Protein AF-A0A1L0DBQ8-F1 (afdb_monomer_lite)

Structure (mmCIF, N/CA/C/O backbone):
data_AF-A0A1L0DBQ8-F1
#
_entry.id   AF-A0A1L0DBQ8-F1
#
loop_
_atom_site.group_PDB
_atom_site.id
_atom_site.type_symbol
_atom_site.label_atom_id
_atom_site.label_alt_id
_atom_site.label_comp_id
_atom_site.label_asym_id
_atom_site.label_entity_id
_atom_site.label_seq_id
_atom_site.pdbx_PDB_ins_code
_atom_site.Cartn_x
_atom_site.Cartn_y
_atom_site.Cartn_z
_atom_site.occupancy
_atom_site.B_iso_or_equiv
_atom_site.auth_seq_id
_atom_site.auth_comp_id
_atom_site.auth_asym_id
_atom_site.auth_atom_id
_atom_site.pdbx_PDB_model_num
ATOM 1 N N . MET A 1 1 ? 2.722 -13.513 12.045 1.00 77.00 1 MET A N 1
ATOM 2 C CA . MET A 1 1 ? 1.460 -12.752 12.093 1.00 77.00 1 MET A CA 1
ATOM 3 C C . MET A 1 1 ? 1.137 -12.333 10.670 1.00 77.00 1 MET A C 1
ATOM 5 O O . MET A 1 1 ? 2.026 -11.750 10.054 1.00 77.00 1 MET A O 1
ATOM 9 N N . PRO A 1 2 ? -0.025 -12.713 10.117 1.00 88.06 2 PRO A N 1
ATOM 10 C CA . PRO A 1 2 ? -0.426 -12.318 8.768 1.00 88.06 2 PRO A CA 1
ATOM 11 C C . PRO A 1 2 ? -0.736 -10.816 8.699 1.00 88.06 2 PRO A C 1
ATOM 13 O O . PRO A 1 2 ? -0.940 -10.164 9.726 1.00 88.06 2 PRO A O 1
ATOM 16 N N . VAL A 1 3 ? -0.777 -10.265 7.482 1.00 89.38 3 VAL A N 1
ATOM 17 C CA . VAL A 1 3 ? -1.237 -8.881 7.259 1.00 89.38 3 VAL A CA 1
ATOM 18 C C . VAL A 1 3 ? -2.711 -8.756 7.637 1.00 89.38 3 VAL A C 1
ATOM 20 O O . VAL A 1 3 ? -3.079 -7.841 8.372 1.00 89.38 3 VAL A O 1
ATOM 23 N N . VAL A 1 4 ? -3.518 -9.716 7.179 1.00 91.25 4 VAL A N 1
ATOM 24 C CA . VAL A 1 4 ? -4.954 -9.828 7.440 1.00 91.25 4 VAL A CA 1
ATOM 25 C C . VAL A 1 4 ? -5.278 -11.281 7.758 1.00 91.25 4 VAL A C 1
ATOM 27 O O . VAL A 1 4 ? -4.840 -12.176 7.034 1.00 91.25 4 VAL A O 1
ATOM 30 N N . ASP A 1 5 ? -6.034 -11.506 8.822 1.00 90.94 5 ASP A N 1
ATOM 31 C CA . ASP A 1 5 ? -6.641 -12.784 9.166 1.00 90.94 5 ASP A CA 1
ATOM 32 C C . ASP A 1 5 ? -8.144 -12.688 8.878 1.00 90.94 5 ASP A C 1
ATOM 34 O O . ASP A 1 5 ? -8.851 -11.853 9.447 1.00 90.94 5 ASP A O 1
ATOM 38 N N . PHE A 1 6 ? -8.614 -13.506 7.937 1.00 90.19 6 PHE A N 1
ATOM 39 C CA . PHE A 1 6 ? -10.012 -13.532 7.506 1.00 90.19 6 PHE A CA 1
ATOM 40 C C . PHE A 1 6 ? -10.848 -14.597 8.225 1.00 90.19 6 PHE A C 1
ATOM 42 O O . PHE A 1 6 ? -12.047 -14.677 7.961 1.00 90.19 6 PHE A O 1
ATOM 49 N N . GLU A 1 7 ? -10.235 -15.438 9.061 1.00 88.38 7 GLU A N 1
ATOM 50 C CA . GLU A 1 7 ? -10.867 -16.640 9.619 1.00 88.38 7 GLU A CA 1
ATOM 51 C C . GLU A 1 7 ? -11.028 -16.576 11.142 1.00 88.38 7 GLU A C 1
ATOM 53 O O . GLU A 1 7 ? -12.033 -17.058 11.665 1.00 88.38 7 GLU A O 1
ATOM 58 N N . SER A 1 8 ? -10.073 -15.980 11.861 1.00 86.31 8 SER A N 1
ATOM 59 C CA . SER A 1 8 ? -10.098 -15.948 13.331 1.00 86.31 8 SER A CA 1
ATOM 60 C C . SER A 1 8 ? -10.988 -14.839 13.910 1.00 86.31 8 SER A C 1
ATOM 62 O O . SER A 1 8 ? -11.050 -13.730 13.378 1.00 86.31 8 SER A O 1
ATOM 64 N N . ASP A 1 9 ? -11.582 -15.106 15.080 1.00 84.00 9 ASP A N 1
ATOM 65 C CA . ASP A 1 9 ? -12.292 -14.121 15.911 1.00 84.00 9 ASP A CA 1
ATOM 66 C C . ASP A 1 9 ? -11.839 -14.219 17.393 1.00 84.00 9 ASP A C 1
ATOM 68 O O . ASP A 1 9 ? -12.089 -15.243 18.037 1.00 84.00 9 ASP A O 1
ATOM 72 N N . PRO A 1 10 ? -11.145 -13.205 17.957 1.00 80.88 10 PRO A N 1
ATOM 73 C CA . PRO A 1 10 ? -10.727 -11.968 17.303 1.00 80.88 10 PRO A CA 1
ATOM 74 C C . PRO A 1 10 ? -9.569 -12.196 16.309 1.00 80.88 10 PRO A C 1
ATOM 76 O O . PRO A 1 10 ? -8.712 -13.052 16.546 1.00 80.88 10 PRO A O 1
ATOM 79 N N . PRO A 1 11 ? -9.482 -11.402 15.227 1.00 84.62 11 PRO A N 1
ATOM 80 C CA . PRO A 1 11 ? -8.422 -11.536 14.231 1.00 84.62 11 PRO A CA 1
ATOM 81 C C . PRO A 1 11 ? -7.045 -11.183 14.808 1.00 84.62 11 PRO A C 1
ATOM 83 O O . PRO A 1 11 ? -6.834 -10.073 15.314 1.00 84.62 11 PRO A O 1
ATOM 86 N N . LEU A 1 12 ? -6.090 -12.112 14.691 1.00 87.31 12 LEU A N 1
ATOM 87 C CA . LEU A 1 12 ? -4.706 -11.966 15.161 1.00 87.31 12 LEU A CA 1
ATOM 88 C C . LEU A 1 12 ? -3.772 -11.583 14.003 1.00 87.31 12 LEU A C 1
ATOM 90 O O . LEU A 1 12 ? -2.924 -12.364 13.565 1.00 87.31 12 LEU A O 1
ATOM 94 N N . ASP A 1 13 ? -3.928 -10.355 13.513 1.00 89.75 13 ASP A N 1
ATOM 95 C CA . ASP A 1 13 ? -3.225 -9.833 12.340 1.00 89.75 13 ASP A CA 1
ATOM 96 C C . ASP A 1 13 ? -2.622 -8.429 12.559 1.00 89.75 13 ASP A C 1
ATOM 98 O O . ASP A 1 13 ? -2.823 -7.771 13.587 1.00 89.75 13 ASP A O 1
ATOM 102 N N . ILE A 1 14 ? -1.831 -7.972 11.581 1.00 88.50 14 ILE A N 1
ATOM 103 C CA . ILE A 1 14 ? -1.213 -6.637 11.603 1.00 88.50 14 ILE A CA 1
ATOM 104 C C . ILE A 1 14 ? -2.266 -5.528 11.554 1.00 88.50 14 ILE A C 1
ATOM 106 O O . ILE A 1 14 ? -2.063 -4.508 12.208 1.00 88.50 14 ILE A O 1
ATOM 110 N N . LEU A 1 15 ? -3.379 -5.698 10.831 1.00 89.25 15 LEU A N 1
ATOM 111 C CA . LEU A 1 15 ? -4.436 -4.681 10.767 1.00 89.25 15 LEU A CA 1
ATOM 112 C C . LEU A 1 15 ? -5.113 -4.444 12.126 1.00 89.25 15 LEU A C 1
ATOM 114 O O . LEU A 1 15 ? -5.364 -3.300 12.495 1.00 89.25 15 LEU A O 1
ATOM 118 N N . SER A 1 16 ? -5.381 -5.498 12.895 1.00 88.69 16 SER A N 1
ATOM 119 C CA . SER A 1 16 ? -5.893 -5.438 14.267 1.00 88.69 16 SER A CA 1
ATOM 120 C C . SER A 1 16 ? -4.907 -4.731 15.178 1.00 88.69 16 SER A C 1
ATOM 122 O O . SER A 1 16 ? -5.283 -3.795 15.884 1.00 88.69 16 SER A O 1
ATOM 124 N N . PHE A 1 17 ? -3.636 -5.142 15.132 1.00 86.56 17 PHE A N 1
ATOM 125 C CA . PHE A 1 17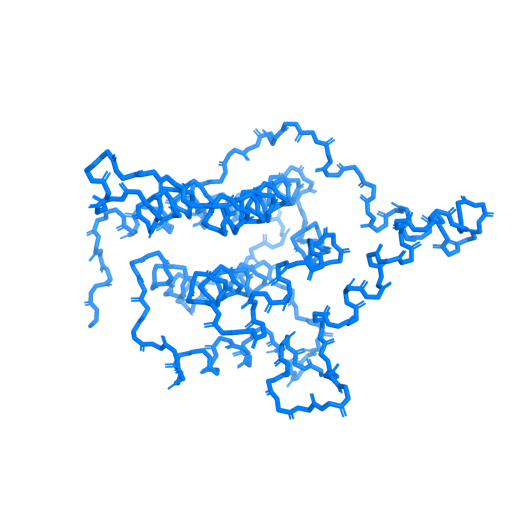 ? -2.584 -4.509 15.919 1.00 86.56 17 PHE A CA 1
ATOM 126 C C . PHE A 1 17 ? -2.457 -3.018 15.583 1.00 86.56 17 PHE A C 1
ATOM 128 O O . PHE A 1 17 ? -2.428 -2.175 16.479 1.00 86.56 17 PHE A O 1
ATOM 135 N N . ALA A 1 18 ? -2.449 -2.679 14.295 1.00 85.56 18 ALA A N 1
ATOM 136 C CA . ALA A 1 18 ? -2.376 -1.309 13.827 1.00 85.56 18 ALA A CA 1
ATOM 137 C C . ALA A 1 18 ? -3.581 -0.473 14.269 1.00 85.56 18 ALA A C 1
ATOM 139 O O . ALA A 1 18 ? -3.400 0.641 14.758 1.00 85.56 18 ALA A O 1
ATOM 140 N N . GLY A 1 19 ? -4.790 -1.035 14.204 1.00 85.19 19 GLY A N 1
ATOM 141 C CA . GLY A 1 19 ? -5.989 -0.380 14.713 1.00 85.19 19 GLY A CA 1
ATOM 142 C C . GLY A 1 19 ? -5.935 -0.123 16.222 1.00 85.19 19 GLY A C 1
ATOM 143 O O . GLY A 1 19 ? -6.332 0.945 16.685 1.00 85.19 19 GLY A O 1
ATOM 144 N N . SER A 1 20 ? -5.388 -1.052 17.011 1.00 83.75 20 SER A N 1
ATOM 145 C CA . SER A 1 20 ? -5.149 -0.821 18.442 1.00 83.75 20 SER A CA 1
ATOM 146 C C . SER A 1 20 ? -4.158 0.319 18.685 1.00 83.75 20 SER A C 1
ATOM 148 O O . SER A 1 20 ? -4.405 1.161 19.545 1.00 83.75 20 SER A O 1
ATOM 150 N N . ILE A 1 21 ? -3.070 0.391 17.912 1.00 80.38 21 ILE A N 1
ATOM 151 C CA . ILE A 1 21 ? -2.097 1.490 17.997 1.00 80.38 21 ILE A CA 1
ATOM 152 C C . ILE A 1 21 ? -2.752 2.826 17.621 1.00 80.38 21 ILE A C 1
ATOM 154 O O . ILE A 1 21 ? -2.589 3.798 18.358 1.00 80.38 21 ILE A O 1
ATOM 158 N N . LYS A 1 22 ? -3.554 2.871 16.549 1.00 79.12 22 LYS A N 1
ATOM 159 C CA . LYS A 1 22 ? -4.298 4.069 16.128 1.00 79.12 22 LYS A CA 1
ATOM 160 C C . LYS A 1 22 ? -5.246 4.572 17.216 1.00 79.12 22 LYS A C 1
ATOM 162 O O . LYS A 1 22 ? -5.211 5.753 17.543 1.00 79.12 22 LYS A O 1
ATOM 167 N N . LYS A 1 23 ? -6.007 3.680 17.859 1.00 81.44 23 LYS A N 1
ATOM 168 C CA . LYS A 1 23 ? -6.865 4.042 19.004 1.00 81.44 23 LYS A CA 1
ATOM 169 C C . LYS A 1 23 ? -6.061 4.638 20.161 1.00 81.44 23 LYS A C 1
ATOM 171 O O . LYS A 1 23 ? -6.453 5.658 20.718 1.00 81.44 23 LYS A O 1
ATOM 176 N N . LEU A 1 24 ? -4.911 4.046 20.494 1.00 77.00 24 LEU A N 1
ATOM 177 C CA . LEU A 1 24 ? -4.027 4.573 21.541 1.00 77.00 24 LEU A CA 1
ATOM 178 C C . LEU A 1 24 ? -3.476 5.968 21.200 1.00 77.00 24 LEU A C 1
ATOM 180 O O . LEU A 1 24 ? -3.295 6.783 22.106 1.00 77.00 24 LEU A O 1
ATOM 184 N N . ILE A 1 25 ? -3.212 6.239 19.917 1.00 72.62 25 ILE A N 1
ATOM 185 C CA . ILE A 1 25 ? -2.796 7.558 19.419 1.00 72.62 25 ILE A CA 1
ATOM 186 C C . ILE A 1 25 ? -3.935 8.572 19.568 1.00 72.62 25 ILE A C 1
ATOM 188 O O . ILE A 1 25 ? -3.729 9.640 20.148 1.00 72.62 25 ILE A O 1
ATOM 192 N N . ASP A 1 26 ? -5.125 8.231 19.071 1.00 74.81 26 ASP A N 1
ATOM 193 C CA . ASP A 1 26 ? -6.279 9.134 19.022 1.00 74.81 26 ASP A CA 1
ATOM 194 C C . ASP A 1 26 ? -6.789 9.500 20.415 1.00 74.81 26 ASP A C 1
ATOM 196 O O . ASP A 1 26 ? -7.206 10.632 20.652 1.00 74.81 26 ASP A O 1
ATOM 200 N N . GLU A 1 27 ? -6.697 8.575 21.373 1.00 74.94 27 GLU A N 1
ATOM 201 C CA . GLU A 1 27 ? -7.120 8.828 22.747 1.00 74.94 27 GLU A CA 1
ATOM 202 C C . GLU A 1 27 ? -6.241 9.857 23.482 1.00 74.94 27 GLU A C 1
ATOM 204 O O . GLU A 1 27 ? -6.625 10.284 24.568 1.00 74.94 27 GLU A O 1
ATOM 209 N N . GLN A 1 28 ? -5.080 10.262 22.938 1.00 61.62 28 GLN A N 1
ATOM 210 C CA . GLN A 1 28 ? -4.138 11.269 23.478 1.00 61.62 28 GLN A CA 1
ATOM 211 C C . GLN A 1 28 ? -3.720 11.109 24.960 1.00 61.62 28 GLN A C 1
ATOM 213 O O . GLN A 1 28 ? -2.919 11.897 25.467 1.00 61.62 28 GLN A O 1
ATOM 218 N N . LYS A 1 29 ? -4.159 10.057 25.664 1.00 57.03 29 LYS A N 1
ATOM 219 C CA . LYS A 1 29 ? -3.916 9.817 27.101 1.00 57.03 29 LYS A CA 1
ATOM 220 C C . LYS A 1 29 ? -2.442 9.636 27.465 1.00 57.03 29 LYS A C 1
ATOM 222 O O . LYS A 1 29 ? -2.093 9.666 28.641 1.00 57.03 29 LYS A O 1
ATOM 227 N N . TYR A 1 30 ? -1.570 9.455 26.476 1.00 56.81 30 TYR A N 1
ATOM 228 C CA . TYR A 1 30 ? -0.163 9.119 26.674 1.00 56.81 30 TYR A CA 1
ATOM 229 C C . TYR A 1 30 ? 0.812 10.252 26.345 1.00 56.81 30 TYR A C 1
ATOM 231 O O . TYR A 1 30 ? 2.011 10.021 26.487 1.00 56.81 30 TYR A O 1
ATOM 239 N N . GLN A 1 31 ? 0.343 11.453 25.965 1.00 56.50 31 GLN A N 1
ATOM 240 C CA . GLN A 1 31 ? 1.169 12.562 25.441 1.00 56.50 31 GLN A CA 1
ATOM 241 C C . GLN A 1 31 ? 2.422 12.914 26.272 1.00 56.50 31 GLN A C 1
ATOM 243 O O . GLN A 1 31 ? 3.397 13.404 25.709 1.00 56.50 31 GLN A O 1
ATOM 248 N N . PHE A 1 32 ? 2.445 12.611 27.575 1.00 57.16 32 PHE A N 1
ATOM 249 C CA . PHE A 1 32 ? 3.572 12.904 28.475 1.00 57.16 32 PHE A CA 1
ATOM 250 C C . PHE A 1 32 ? 4.352 11.670 28.965 1.00 57.16 32 PHE A C 1
ATOM 252 O O . PHE A 1 32 ? 5.163 11.770 29.882 1.00 57.16 32 PHE A O 1
ATOM 259 N N . THR A 1 33 ? 4.128 10.495 28.374 1.00 67.94 33 THR A N 1
ATOM 260 C CA . THR A 1 33 ? 4.865 9.263 28.709 1.00 67.94 33 THR A CA 1
ATOM 261 C C . THR A 1 33 ? 5.954 8.970 27.676 1.00 67.94 33 THR A C 1
ATOM 263 O O . THR A 1 33 ? 5.828 9.352 26.515 1.00 67.94 33 THR A O 1
ATOM 266 N N . LEU A 1 34 ? 7.004 8.228 28.057 1.00 67.12 34 LEU A N 1
ATOM 267 C CA . LEU A 1 34 ? 8.013 7.725 27.108 1.00 67.12 34 LEU A CA 1
ATOM 268 C C . LEU A 1 34 ? 7.361 6.934 25.962 1.00 67.12 34 LEU A C 1
ATOM 270 O O . LEU A 1 34 ? 7.770 7.053 24.812 1.00 67.12 34 LEU A O 1
ATOM 274 N N . LEU A 1 35 ? 6.308 6.173 26.278 1.00 64.81 35 LEU A N 1
ATOM 275 C CA . LEU A 1 35 ? 5.513 5.448 25.296 1.00 64.81 35 LEU A CA 1
ATOM 276 C C . LEU A 1 35 ? 4.773 6.403 24.351 1.00 64.81 35 LEU A C 1
ATOM 278 O O . LEU A 1 35 ? 4.796 6.183 23.149 1.00 64.81 35 LEU A O 1
ATOM 282 N N . GLY A 1 36 ? 4.182 7.486 24.854 1.00 64.56 36 GLY A N 1
ATOM 283 C CA . GLY A 1 36 ? 3.551 8.507 24.016 1.00 64.56 36 GLY A CA 1
ATOM 284 C C . GLY A 1 36 ? 4.535 9.319 23.180 1.00 64.56 36 GLY A C 1
ATOM 285 O O . GLY A 1 36 ? 4.201 9.681 22.061 1.00 64.56 36 GLY A O 1
ATOM 286 N N . LEU A 1 37 ? 5.765 9.541 23.654 1.00 65.38 37 LEU A N 1
ATOM 287 C CA . LEU A 1 37 ? 6.847 10.110 22.843 1.00 65.38 37 LEU A CA 1
ATOM 288 C C . LEU A 1 37 ? 7.308 9.135 21.756 1.00 65.38 37 LEU A C 1
ATOM 290 O O . LEU A 1 37 ? 7.627 9.557 20.648 1.00 65.38 37 LEU A O 1
ATOM 294 N N . LEU A 1 38 ? 7.350 7.835 22.048 1.00 64.88 38 LEU A N 1
ATOM 295 C CA . LEU A 1 38 ? 7.721 6.807 21.079 1.00 64.88 38 LEU A CA 1
ATOM 296 C C . LEU A 1 38 ? 6.628 6.633 20.019 1.00 64.88 38 LEU A C 1
ATOM 298 O O . LEU A 1 38 ? 6.927 6.693 18.835 1.00 64.88 38 LEU A O 1
ATOM 302 N N . ILE A 1 39 ? 5.367 6.516 20.437 1.00 63.44 39 ILE A N 1
ATOM 303 C CA . ILE A 1 39 ? 4.182 6.511 19.570 1.00 63.44 39 ILE A CA 1
ATOM 304 C C . ILE A 1 39 ? 4.119 7.807 18.760 1.00 63.44 39 ILE A C 1
ATOM 306 O O . ILE A 1 39 ? 3.966 7.760 17.545 1.00 63.44 39 ILE A O 1
ATOM 310 N N . GLY A 1 40 ? 4.326 8.948 19.416 1.00 62.91 40 GLY A N 1
ATOM 311 C CA . GLY A 1 40 ? 4.420 10.255 18.787 1.00 62.91 40 GLY A CA 1
ATOM 312 C C . GLY A 1 40 ? 5.507 10.287 17.724 1.00 62.91 40 GLY A C 1
ATOM 313 O O . GLY A 1 40 ? 5.229 10.706 16.623 1.00 62.91 40 GLY A O 1
ATOM 314 N N . ASN A 1 41 ? 6.718 9.786 17.968 1.00 63.75 41 ASN A N 1
ATOM 315 C CA . ASN A 1 41 ? 7.775 9.728 16.945 1.00 63.75 41 ASN A CA 1
ATOM 316 C C . ASN A 1 41 ? 7.491 8.708 15.835 1.00 63.75 41 ASN A C 1
ATOM 318 O O . ASN A 1 41 ? 7.835 8.937 14.673 1.00 63.75 41 ASN A O 1
ATOM 322 N N . LEU A 1 42 ? 6.829 7.600 16.175 1.00 61.09 42 LEU A N 1
ATOM 323 C CA . LEU A 1 42 ? 6.345 6.632 15.201 1.00 61.09 42 LEU A CA 1
ATOM 324 C C . LEU A 1 42 ? 5.288 7.251 14.286 1.00 61.09 42 LEU A C 1
ATOM 326 O O . LEU A 1 42 ? 5.243 6.848 13.134 1.00 61.09 42 LEU A O 1
ATOM 330 N N . THR A 1 43 ? 4.525 8.259 14.718 1.00 60.16 43 THR A N 1
ATOM 331 C CA . THR A 1 43 ? 3.465 8.904 13.915 1.00 60.16 43 THR A CA 1
ATOM 332 C C . THR A 1 43 ? 3.751 10.349 13.496 1.00 60.16 43 THR A C 1
ATOM 334 O O . THR A 1 43 ? 3.055 10.892 12.640 1.00 60.16 43 THR A O 1
ATOM 337 N N . LEU A 1 44 ? 4.798 10.974 14.040 1.00 54.59 44 LEU A N 1
ATOM 338 C CA . LEU A 1 44 ? 5.138 12.379 13.830 1.00 54.59 44 LEU A CA 1
ATOM 339 C C . LEU A 1 44 ? 5.472 12.619 12.356 1.00 54.59 44 LEU A C 1
ATOM 341 O O . LEU A 1 44 ? 6.391 12.017 11.782 1.00 54.59 44 LEU A O 1
ATOM 345 N N . GLY A 1 45 ? 4.739 13.575 11.786 1.00 53.72 45 GLY A N 1
ATOM 346 C CA . GLY A 1 45 ? 5.226 14.432 10.712 1.00 53.72 45 GLY A CA 1
ATOM 347 C C . GLY A 1 45 ? 5.113 13.902 9.289 1.00 53.72 45 GLY A C 1
ATOM 348 O O . GLY A 1 45 ? 5.883 14.353 8.449 1.00 53.72 45 GLY A O 1
ATOM 349 N N . ILE A 1 46 ? 4.176 13.000 8.988 1.00 56.25 46 ILE A N 1
ATOM 350 C CA . ILE A 1 46 ? 3.779 12.744 7.587 1.00 56.25 46 ILE A CA 1
ATOM 351 C C . ILE A 1 46 ? 2.503 13.517 7.212 1.00 56.25 46 ILE A C 1
ATOM 353 O O . ILE A 1 46 ? 1.762 13.132 6.315 1.00 56.25 46 ILE A O 1
ATOM 357 N N . PHE A 1 47 ? 2.215 14.598 7.935 1.00 55.06 47 PHE A N 1
ATOM 358 C CA . P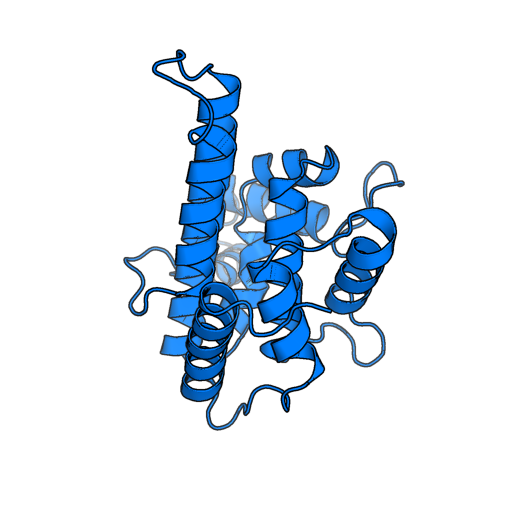HE A 1 47 ? 1.134 15.521 7.614 1.00 55.06 47 PHE A CA 1
ATOM 359 C C . PHE A 1 47 ? 1.759 16.765 6.992 1.00 55.06 47 PHE A C 1
ATOM 361 O O . PHE A 1 47 ? 2.383 17.578 7.672 1.00 55.06 47 PHE A O 1
ATOM 368 N N . GLY A 1 48 ? 1.653 16.852 5.673 1.00 55.94 48 GLY A N 1
ATOM 369 C CA . GLY A 1 48 ? 2.165 17.935 4.847 1.00 55.94 48 GLY A CA 1
ATOM 370 C C . GLY A 1 48 ? 1.908 17.609 3.383 1.00 55.94 48 GLY A C 1
ATOM 371 O O . GLY A 1 48 ? 1.675 16.451 3.046 1.00 55.94 48 GLY A O 1
ATOM 372 N N . THR A 1 49 ? 1.926 18.617 2.513 1.00 61.91 49 THR A N 1
ATOM 373 C CA . THR A 1 49 ? 1.833 18.385 1.069 1.00 61.91 49 THR A CA 1
ATOM 374 C C . THR A 1 49 ? 2.978 17.460 0.644 1.00 61.91 49 THR A C 1
ATOM 376 O O . THR A 1 49 ? 4.128 17.754 0.993 1.00 61.91 49 THR A O 1
ATOM 379 N N . PRO A 1 50 ? 2.707 16.358 -0.079 1.00 67.62 50 PRO A N 1
ATOM 380 C CA . PRO A 1 50 ? 3.757 15.451 -0.512 1.00 67.62 50 PRO A CA 1
ATOM 381 C C . PRO A 1 50 ? 4.774 16.224 -1.356 1.00 67.62 50 PRO A C 1
ATOM 383 O O . PRO A 1 50 ? 4.417 16.957 -2.279 1.00 67.62 50 PRO A O 1
ATOM 386 N N . VAL A 1 51 ? 6.055 16.077 -1.015 1.00 72.19 51 VAL A N 1
ATOM 387 C CA . VAL A 1 51 ? 7.171 16.687 -1.759 1.00 72.19 51 VAL A CA 1
ATOM 388 C C . VAL A 1 51 ? 7.281 16.056 -3.150 1.00 72.19 51 VAL A C 1
ATOM 390 O O . VAL A 1 51 ? 7.651 16.722 -4.112 1.00 72.19 51 VAL A O 1
ATOM 393 N N . PHE A 1 52 ? 6.919 14.776 -3.252 1.00 77.69 52 PHE A N 1
ATOM 394 C CA . PHE A 1 52 ? 6.898 13.988 -4.475 1.00 77.69 52 PHE A CA 1
ATOM 395 C C . PHE A 1 52 ? 5.517 13.363 -4.633 1.00 77.69 52 PHE A C 1
ATOM 397 O O . PHE A 1 52 ? 5.069 12.637 -3.748 1.00 77.69 52 PHE A O 1
ATOM 404 N N . ARG A 1 53 ? 4.853 13.626 -5.759 1.00 86.50 53 ARG A N 1
ATOM 405 C CA . ARG A 1 53 ? 3.614 12.924 -6.102 1.00 86.50 53 ARG A CA 1
ATOM 406 C C . ARG A 1 53 ? 3.951 11.538 -6.625 1.00 86.50 53 ARG A C 1
ATOM 408 O O . ARG A 1 53 ? 4.801 11.426 -7.504 1.00 86.50 53 ARG A O 1
ATOM 415 N N . SER A 1 54 ? 3.297 10.518 -6.080 1.00 92.75 54 SER A N 1
ATOM 416 C CA . SER A 1 54 ? 3.482 9.140 -6.537 1.00 92.75 54 SER A CA 1
ATOM 417 C C . SER A 1 54 ? 2.591 8.868 -7.740 1.00 92.75 54 SER A C 1
ATOM 419 O O . SER A 1 54 ? 1.379 9.080 -7.681 1.00 92.75 54 SER A O 1
ATOM 421 N N . ALA A 1 55 ? 3.182 8.367 -8.818 1.00 93.69 55 ALA A N 1
ATOM 422 C CA . ALA A 1 55 ? 2.455 7.928 -9.995 1.00 93.69 55 ALA A CA 1
ATOM 423 C C . ALA A 1 55 ? 1.596 6.685 -9.699 1.00 93.69 55 ALA A C 1
ATOM 425 O O . ALA A 1 55 ? 0.460 6.619 -10.162 1.00 93.69 55 ALA A O 1
ATOM 426 N N . ILE A 1 56 ? 2.075 5.759 -8.856 1.00 95.25 56 ILE A N 1
ATOM 427 C CA . ILE A 1 56 ? 1.293 4.603 -8.383 1.00 95.25 56 ILE A CA 1
ATOM 428 C C . ILE A 1 56 ? 0.035 5.067 -7.640 1.00 95.25 56 ILE A C 1
ATOM 430 O O . ILE A 1 56 ? -1.066 4.608 -7.938 1.00 95.25 56 ILE A O 1
ATOM 434 N N . VAL A 1 57 ? 0.173 5.994 -6.685 1.00 94.81 57 VAL A N 1
ATOM 435 C CA . VAL A 1 57 ? -0.991 6.494 -5.932 1.00 94.81 57 VAL A CA 1
ATOM 436 C C . VAL A 1 57 ? -1.906 7.339 -6.818 1.00 94.81 57 VAL A C 1
ATOM 438 O O . VAL A 1 57 ? -3.125 7.262 -6.687 1.00 94.81 57 VAL A O 1
ATOM 441 N N . GLY A 1 58 ? -1.342 8.117 -7.745 1.00 94.00 58 GLY A N 1
ATOM 442 C CA . GLY A 1 58 ? -2.115 8.839 -8.753 1.00 94.00 58 GLY A CA 1
ATOM 443 C C . GLY A 1 58 ? -2.991 7.901 -9.584 1.00 94.00 58 GLY A C 1
ATOM 444 O O . GLY A 1 58 ? -4.178 8.166 -9.742 1.00 94.00 58 GLY A O 1
ATOM 445 N N . GLN A 1 59 ? -2.434 6.775 -10.031 1.00 94.62 59 GLN A N 1
ATOM 446 C CA . GLN A 1 59 ? -3.173 5.753 -10.766 1.00 94.62 59 GLN A CA 1
ATOM 447 C C . GLN A 1 59 ? -4.269 5.102 -9.909 1.00 94.62 59 GLN A C 1
ATOM 449 O O . GLN A 1 59 ? -5.394 4.966 -10.377 1.00 94.62 59 GLN A O 1
ATOM 454 N N . LEU A 1 60 ? -3.993 4.779 -8.638 1.00 95.19 60 LEU A N 1
ATOM 455 C CA . LEU A 1 60 ? -5.023 4.274 -7.720 1.00 95.19 60 LEU A CA 1
ATOM 456 C C . LEU A 1 60 ? -6.186 5.257 -7.545 1.00 95.19 60 LEU A C 1
ATOM 458 O O . LEU A 1 60 ? -7.325 4.821 -7.451 1.00 95.19 60 LEU A O 1
ATOM 462 N N . ARG A 1 61 ? -5.929 6.570 -7.500 1.00 94.94 61 ARG A N 1
ATOM 463 C CA . ARG A 1 61 ? -7.005 7.572 -7.406 1.00 94.94 61 ARG A CA 1
ATOM 464 C C . ARG A 1 61 ? -7.850 7.651 -8.673 1.00 94.94 61 ARG A C 1
ATOM 466 O O . ARG A 1 61 ? -9.059 7.815 -8.567 1.00 94.94 61 ARG A O 1
ATOM 473 N N . LEU A 1 62 ? -7.234 7.518 -9.849 1.00 92.69 62 LEU A N 1
ATOM 474 C CA . LEU A 1 62 ? -7.980 7.427 -11.107 1.00 92.69 62 LEU A CA 1
ATOM 475 C C . LEU A 1 62 ? -8.878 6.187 -11.102 1.00 92.69 62 LEU A C 1
ATOM 477 O O . LEU A 1 62 ? -10.079 6.302 -11.288 1.00 92.69 62 LEU A O 1
ATOM 481 N N . GLU A 1 63 ? -8.325 5.026 -10.753 1.00 92.44 63 GLU A N 1
ATOM 482 C CA . GLU A 1 63 ? -9.095 3.781 -10.697 1.00 92.44 63 GLU A CA 1
ATOM 483 C C . GLU A 1 63 ? -10.167 3.777 -9.595 1.00 92.44 63 GLU A C 1
ATOM 485 O O . GLU A 1 63 ? -11.190 3.119 -9.751 1.00 92.44 63 GLU A O 1
ATOM 490 N N . LEU A 1 64 ? -9.959 4.497 -8.486 1.00 93.06 64 LEU A N 1
ATOM 491 C CA . LEU A 1 64 ? -10.979 4.724 -7.454 1.00 93.06 64 LEU A CA 1
ATOM 492 C C . LEU A 1 64 ? -12.139 5.554 -8.004 1.00 93.06 64 LEU A C 1
ATOM 494 O O . LEU A 1 64 ? -13.301 5.231 -7.756 1.00 93.06 64 LEU A O 1
ATOM 498 N N . HIS A 1 65 ? -11.812 6.629 -8.723 1.00 91.19 65 HIS A N 1
ATOM 499 C CA . HIS A 1 65 ? -12.806 7.473 -9.363 1.00 91.19 65 HIS A CA 1
ATOM 500 C C . HIS A 1 65 ? -13.621 6.653 -10.367 1.00 91.19 65 HIS A C 1
ATOM 502 O O . HIS A 1 65 ? -14.846 6.662 -10.311 1.00 91.19 65 HIS A O 1
ATOM 508 N N . ASP A 1 66 ? -12.955 5.878 -11.216 1.00 89.94 66 ASP A N 1
ATOM 509 C CA . ASP A 1 66 ? -13.624 5.046 -12.212 1.00 89.94 66 ASP A CA 1
ATOM 510 C C . ASP A 1 66 ? -14.500 3.970 -11.542 1.00 89.94 66 ASP A C 1
ATOM 512 O O . ASP A 1 66 ? -15.668 3.806 -11.892 1.00 89.94 66 ASP A O 1
ATOM 516 N N . TYR A 1 67 ? -13.998 3.333 -10.474 1.00 88.88 67 TYR A N 1
ATOM 517 C CA . TYR A 1 67 ? -14.728 2.323 -9.696 1.00 88.88 67 TYR A CA 1
ATOM 518 C C . TYR A 1 67 ? -16.076 2.813 -9.144 1.00 88.88 67 TYR A C 1
ATOM 520 O O . TYR A 1 67 ? -17.005 2.013 -9.025 1.00 88.88 67 TYR A O 1
ATOM 528 N N . TYR A 1 68 ? -16.195 4.095 -8.787 1.00 87.00 68 TYR A N 1
ATOM 529 C CA . TYR A 1 68 ? -17.431 4.653 -8.230 1.00 87.00 68 TYR A CA 1
ATOM 530 C C . TYR A 1 68 ? -18.237 5.526 -9.190 1.00 87.00 68 TYR A C 1
ATOM 532 O O . TYR A 1 68 ? -19.423 5.721 -8.932 1.00 87.00 68 TYR A O 1
ATOM 540 N N . PHE A 1 69 ? -17.629 6.073 -10.245 1.00 82.38 69 PHE A N 1
ATOM 541 C CA . PHE A 1 69 ? -18.233 7.156 -11.029 1.00 82.38 69 PHE A CA 1
ATOM 542 C C . PHE A 1 69 ? -18.229 6.934 -12.549 1.00 82.38 69 PHE A C 1
ATOM 544 O O . PHE A 1 69 ? -18.800 7.760 -13.259 1.00 82.38 69 PHE A O 1
ATOM 551 N N . GLU A 1 70 ? -17.631 5.858 -13.078 1.00 76.25 70 GLU A N 1
ATOM 552 C CA . GLU A 1 70 ? -17.579 5.625 -14.535 1.00 76.25 70 GLU A CA 1
ATOM 553 C C . GLU A 1 70 ? -18.944 5.211 -15.130 1.00 76.25 70 GLU A C 1
ATOM 555 O O . GLU A 1 70 ? -19.268 5.607 -16.249 1.00 76.25 70 GLU A O 1
ATOM 560 N N . ASP A 1 71 ? -19.783 4.494 -14.369 1.00 62.31 71 ASP A N 1
ATOM 561 C CA . ASP A 1 71 ? -21.088 3.982 -14.836 1.00 62.31 71 ASP A CA 1
ATOM 562 C C . ASP A 1 71 ? -22.291 4.898 -14.516 1.00 62.31 71 ASP A C 1
ATOM 564 O O . ASP A 1 71 ? -23.377 4.739 -15.087 1.00 62.31 71 ASP A O 1
ATOM 568 N N . ASP A 1 72 ? -22.127 5.891 -13.638 1.00 56.41 72 ASP A N 1
ATOM 569 C CA . ASP A 1 72 ? -23.239 6.709 -13.152 1.00 56.41 72 ASP A CA 1
ATOM 570 C C . ASP A 1 72 ? -23.438 7.965 -14.011 1.00 56.41 72 ASP A C 1
ATOM 572 O O . ASP A 1 72 ? -22.992 9.074 -13.711 1.00 56.41 72 ASP A O 1
ATOM 576 N N . GLY A 1 73 ? -24.210 7.808 -15.088 1.00 52.00 73 GLY A N 1
ATOM 577 C CA . GLY A 1 73 ? -24.848 8.934 -15.763 1.00 52.00 73 GLY A CA 1
ATOM 578 C C . GLY A 1 73 ? -25.764 9.687 -14.793 1.00 52.00 73 GLY A C 1
ATOM 579 O O . GLY A 1 73 ? -26.916 9.311 -14.624 1.00 52.00 73 GLY A O 1
ATOM 580 N N . PHE A 1 74 ? -25.264 10.752 -14.156 1.00 52.72 74 PHE A N 1
ATOM 581 C CA . PHE A 1 74 ? -26.020 11.611 -13.228 1.00 52.72 74 PHE A CA 1
ATOM 582 C C . PHE A 1 74 ? -26.801 10.858 -12.125 1.00 52.72 74 PHE A C 1
ATOM 584 O O . PHE A 1 74 ? -27.834 11.352 -11.666 1.00 52.72 74 PHE A O 1
ATOM 591 N N . ALA A 1 75 ? -26.353 9.677 -11.687 1.00 58.34 75 ALA A N 1
ATOM 592 C CA . ALA A 1 75 ? -26.974 9.013 -10.545 1.00 58.34 75 ALA A CA 1
ATOM 593 C C . ALA A 1 75 ? -26.542 9.712 -9.245 1.00 58.34 75 ALA A C 1
ATOM 595 O O . ALA A 1 75 ? -25.392 10.126 -9.092 1.00 58.34 75 ALA A O 1
ATOM 596 N N . GLU A 1 76 ? -27.476 9.891 -8.309 1.00 61.81 76 GLU A N 1
ATOM 597 C CA . GLU A 1 76 ? -27.161 10.436 -6.990 1.00 61.81 76 GLU A CA 1
ATOM 598 C C . GLU A 1 76 ? -26.172 9.507 -6.274 1.00 61.81 76 GLU A C 1
ATOM 600 O O . GLU A 1 76 ? -26.497 8.357 -5.969 1.00 61.81 76 GLU A O 1
ATOM 605 N N . ILE A 1 77 ? -24.977 10.024 -5.971 1.00 72.00 77 ILE A N 1
ATOM 606 C CA . ILE A 1 77 ? -23.993 9.339 -5.130 1.00 72.00 77 ILE A CA 1
ATOM 607 C C . ILE A 1 77 ? -24.665 9.050 -3.788 1.00 72.00 77 ILE A C 1
ATOM 609 O O . ILE A 1 77 ? -24.947 9.960 -3.003 1.00 72.00 77 ILE A O 1
ATOM 613 N N . ASN A 1 78 ? -24.950 7.777 -3.522 1.00 81.44 78 ASN A N 1
ATOM 614 C CA . ASN A 1 78 ? -25.564 7.391 -2.261 1.00 81.44 78 ASN A CA 1
ATOM 615 C C . ASN A 1 78 ? -24.575 7.616 -1.095 1.00 81.44 78 ASN A C 1
ATOM 617 O O . ASN A 1 78 ? -23.353 7.626 -1.266 1.00 81.44 78 ASN A O 1
ATOM 621 N N . SER A 1 79 ? -25.104 7.782 0.120 1.00 84.44 79 SER A N 1
ATOM 622 C CA . SER A 1 79 ? -24.292 8.099 1.304 1.00 84.44 79 SER A CA 1
ATOM 623 C C . SER A 1 79 ? -23.233 7.042 1.631 1.00 84.44 79 SER A C 1
ATOM 625 O O . SER A 1 79 ? -22.191 7.381 2.187 1.00 84.44 79 SER A O 1
ATOM 627 N N . LYS A 1 80 ? -23.471 5.774 1.269 1.00 86.81 80 LYS A N 1
ATOM 628 C CA . LYS A 1 80 ? -22.506 4.689 1.462 1.00 86.81 80 LYS A CA 1
ATOM 629 C C . LYS A 1 80 ? -21.313 4.851 0.518 1.00 86.81 80 LYS A C 1
ATOM 631 O O . LYS A 1 80 ? -20.186 4.846 0.996 1.00 86.81 80 LYS A O 1
ATOM 636 N N . THR A 1 81 ? -21.558 5.052 -0.776 1.00 87.69 81 THR A N 1
ATOM 637 C CA . THR A 1 81 ? -20.515 5.285 -1.784 1.00 87.69 81 THR A CA 1
ATOM 638 C C . THR A 1 81 ? -19.668 6.504 -1.429 1.00 87.69 81 THR A C 1
ATOM 640 O O . THR A 1 81 ? -18.443 6.427 -1.454 1.00 87.69 81 THR A O 1
ATOM 643 N N . SER A 1 82 ? -20.304 7.608 -1.019 1.00 88.56 82 SER A N 1
ATOM 644 C CA . SER A 1 82 ? -19.585 8.808 -0.564 1.00 88.56 82 SER A CA 1
ATOM 645 C C . SER A 1 82 ? -18.654 8.498 0.610 1.00 88.56 82 SER A C 1
ATOM 647 O O . SER A 1 82 ? -17.490 8.887 0.596 1.00 88.56 82 SER A O 1
ATOM 649 N N . HIS A 1 83 ? -19.149 7.764 1.609 1.00 91.81 83 HIS A N 1
ATOM 650 C CA . HIS A 1 83 ? -18.368 7.420 2.792 1.00 91.81 83 HIS A CA 1
ATOM 651 C C . HIS A 1 83 ? -17.206 6.462 2.481 1.00 91.81 83 HIS A C 1
ATOM 653 O O . HIS A 1 83 ? -16.093 6.663 2.959 1.00 91.81 83 HIS A O 1
ATOM 659 N N . GLU A 1 84 ? -17.430 5.436 1.655 1.00 93.56 84 GLU A N 1
ATOM 660 C CA . GLU A 1 84 ? -16.362 4.523 1.229 1.00 93.56 84 GLU A CA 1
ATOM 661 C C . GLU A 1 84 ? -15.293 5.260 0.407 1.00 93.56 84 GLU A C 1
ATOM 663 O O . GLU A 1 84 ? -14.100 5.037 0.618 1.00 93.56 84 GLU A O 1
ATOM 668 N N . ASN A 1 85 ? -15.698 6.182 -0.472 1.00 93.06 85 ASN A N 1
ATOM 669 C CA . ASN A 1 85 ? -14.778 7.030 -1.227 1.00 93.06 85 ASN A CA 1
ATOM 670 C C . ASN A 1 85 ? -13.916 7.917 -0.310 1.00 93.06 85 ASN A C 1
ATOM 672 O O . ASN A 1 85 ? -12.705 7.991 -0.501 1.00 93.06 85 ASN A O 1
ATOM 676 N N . GLU A 1 86 ? -14.505 8.532 0.721 1.00 93.25 86 GLU A N 1
ATOM 677 C CA . GLU A 1 86 ? -13.762 9.311 1.724 1.00 93.25 86 GLU A CA 1
ATOM 678 C C . GLU A 1 86 ? -12.703 8.463 2.446 1.00 93.25 86 GLU A C 1
ATOM 680 O O . GLU A 1 86 ? -11.553 8.890 2.570 1.00 93.25 86 GLU A O 1
ATOM 685 N N . ILE A 1 87 ? -13.057 7.239 2.858 1.00 94.69 87 ILE A N 1
ATOM 686 C CA . ILE A 1 87 ? -12.122 6.306 3.507 1.00 94.69 87 ILE A CA 1
ATOM 687 C C . ILE A 1 87 ? -10.943 5.982 2.579 1.00 94.69 87 ILE A C 1
ATOM 689 O O . ILE A 1 87 ? -9.789 5.936 3.022 1.00 94.69 87 ILE A O 1
ATOM 693 N N . PHE A 1 88 ? -11.208 5.745 1.290 1.00 95.62 88 PHE A N 1
ATOM 694 C CA . PHE A 1 88 ? -10.154 5.448 0.322 1.00 95.62 88 PHE A CA 1
ATOM 695 C C . PHE A 1 88 ? -9.280 6.662 0.010 1.00 95.62 88 PHE A C 1
ATOM 697 O O . PHE A 1 88 ? -8.061 6.513 -0.029 1.00 95.62 88 PHE A O 1
ATOM 704 N N . GLU A 1 89 ? -9.848 7.855 -0.148 1.00 94.12 89 GLU A N 1
ATOM 705 C CA . GLU A 1 89 ? -9.059 9.073 -0.360 1.00 94.12 89 GLU A CA 1
ATOM 706 C C . GLU A 1 89 ? -8.154 9.389 0.831 1.00 94.12 89 GLU A C 1
ATOM 708 O O . GLU A 1 89 ? -6.987 9.761 0.653 1.00 94.12 89 GLU A O 1
ATOM 713 N N . GLU A 1 90 ? -8.637 9.174 2.056 1.00 91.19 90 GLU A N 1
ATOM 714 C CA . GLU A 1 90 ? -7.807 9.300 3.251 1.00 91.19 90 GLU A CA 1
ATOM 715 C C . GLU A 1 90 ? -6.661 8.275 3.231 1.00 91.19 90 GLU A C 1
ATOM 717 O O . GLU A 1 90 ? -5.493 8.645 3.401 1.00 91.19 90 GLU A O 1
ATOM 722 N N . PHE A 1 91 ? -6.968 7.002 2.940 1.00 92.50 91 PHE A N 1
ATOM 723 C CA . PHE A 1 91 ? -5.978 5.930 2.794 1.00 92.50 91 PHE A CA 1
ATOM 724 C C . PHE A 1 91 ? -4.892 6.264 1.758 1.00 92.50 91 PHE A C 1
ATOM 726 O O . PHE A 1 91 ? -3.697 6.199 2.063 1.00 92.50 91 PHE A O 1
ATOM 733 N N . LEU A 1 92 ? -5.297 6.659 0.549 1.00 94.00 92 LEU A N 1
ATOM 734 C CA . LEU A 1 92 ? -4.396 7.000 -0.553 1.00 94.00 92 LEU A CA 1
ATOM 735 C C . LEU A 1 92 ? -3.568 8.248 -0.234 1.00 94.00 92 LEU A C 1
ATOM 737 O O . LEU A 1 92 ? -2.376 8.293 -0.536 1.00 94.00 92 LEU A O 1
ATOM 741 N N . THR A 1 93 ? -4.146 9.227 0.460 1.00 90.94 93 THR A N 1
ATOM 742 C CA . THR A 1 93 ? -3.414 10.413 0.922 1.00 90.94 93 THR A CA 1
ATOM 743 C C . THR A 1 93 ? -2.303 10.054 1.901 1.00 90.94 93 THR A C 1
ATOM 745 O O . THR A 1 93 ? -1.175 10.528 1.748 1.00 90.94 93 THR A O 1
ATOM 748 N N . MET A 1 94 ? -2.552 9.170 2.871 1.00 89.06 94 MET A N 1
ATOM 749 C CA . MET A 1 94 ? -1.465 8.709 3.741 1.00 89.06 94 MET A CA 1
ATOM 750 C C . MET A 1 94 ? -0.435 7.884 2.983 1.00 89.06 94 MET A C 1
ATOM 752 O O . MET A 1 94 ? 0.754 8.022 3.270 1.00 89.06 94 MET A O 1
ATOM 756 N N . MET A 1 95 ? -0.857 7.052 2.028 1.00 91.94 95 MET A N 1
ATOM 757 C CA . MET A 1 95 ? 0.066 6.288 1.192 1.00 91.94 95 MET A CA 1
ATOM 758 C C . MET A 1 95 ? 1.019 7.208 0.433 1.00 91.94 95 MET A C 1
ATOM 760 O O . MET A 1 95 ? 2.233 7.029 0.528 1.00 91.94 95 MET A O 1
ATOM 764 N N . GLU A 1 96 ? 0.495 8.232 -0.238 1.00 92.12 96 GLU A N 1
ATOM 765 C CA . GLU A 1 96 ? 1.294 9.219 -0.963 1.00 92.12 96 GLU A CA 1
ATOM 766 C C . GLU A 1 96 ? 2.247 9.974 -0.037 1.00 92.12 96 GLU A C 1
ATOM 768 O O . GLU A 1 96 ? 3.440 10.089 -0.322 1.00 92.12 96 GLU A O 1
ATOM 773 N N . ASN A 1 97 ? 1.752 10.427 1.113 1.00 89.25 97 ASN A N 1
ATOM 774 C CA . ASN A 1 97 ? 2.562 11.143 2.089 1.00 89.25 97 ASN A CA 1
ATOM 775 C C . ASN A 1 97 ? 3.698 10.259 2.630 1.00 89.25 97 ASN A C 1
ATOM 777 O O . ASN A 1 97 ? 4.850 10.694 2.701 1.00 89.25 97 ASN A O 1
ATOM 781 N N . CYS A 1 98 ? 3.409 9.000 2.976 1.00 89.38 98 CYS A N 1
ATOM 782 C CA . CYS A 1 98 ? 4.400 8.047 3.478 1.00 89.38 98 CYS A CA 1
ATOM 783 C C . CYS A 1 98 ? 5.449 7.722 2.415 1.00 89.38 98 CYS A C 1
ATOM 785 O O . CYS A 1 98 ? 6.646 7.700 2.711 1.00 89.38 98 CYS A O 1
ATOM 787 N N . PHE A 1 99 ? 5.007 7.506 1.179 1.00 91.25 99 PHE A N 1
ATOM 788 C CA . PHE A 1 99 ? 5.871 7.229 0.041 1.00 91.25 99 PHE A CA 1
ATOM 789 C C . PHE A 1 99 ? 6.791 8.418 -0.261 1.00 91.25 99 PHE A C 1
ATOM 791 O O . PHE A 1 99 ? 8.017 8.277 -0.284 1.00 91.25 99 PHE A O 1
ATOM 798 N N . SER A 1 100 ? 6.216 9.618 -0.375 1.00 90.31 100 SER A N 1
ATOM 799 C CA . SER A 1 100 ? 6.954 10.863 -0.577 1.00 90.31 100 SER A CA 1
ATOM 800 C C . SER A 1 100 ? 7.971 11.109 0.534 1.00 90.31 100 SER A C 1
ATOM 802 O O . SER A 1 100 ? 9.097 11.526 0.253 1.00 90.31 100 SER A O 1
ATOM 804 N N . PHE A 1 101 ? 7.593 10.873 1.791 1.00 88.62 101 PHE A N 1
ATOM 805 C CA . PHE A 1 101 ? 8.478 11.101 2.926 1.00 88.62 101 PHE A CA 1
ATOM 806 C C . PHE A 1 101 ? 9.609 10.070 2.983 1.00 88.62 101 PHE A C 1
ATOM 808 O O . PHE A 1 101 ? 10.738 10.433 3.305 1.00 88.62 101 PHE A O 1
ATOM 815 N N . ALA A 1 102 ? 9.348 8.809 2.621 1.00 89.19 102 ALA A N 1
ATOM 816 C CA . ALA A 1 102 ? 10.383 7.783 2.505 1.00 89.19 102 ALA A CA 1
ATOM 817 C C . ALA A 1 102 ? 11.423 8.137 1.437 1.00 89.19 102 ALA A C 1
ATOM 819 O O . ALA A 1 102 ? 12.620 8.027 1.700 1.00 89.19 102 ALA A O 1
ATOM 820 N N . ILE A 1 103 ? 10.986 8.624 0.270 1.00 90.81 103 ILE A N 1
ATOM 821 C CA . ILE A 1 103 ? 11.886 9.121 -0.781 1.00 90.81 103 ILE A CA 1
ATOM 822 C C . ILE A 1 103 ? 12.700 10.305 -0.264 1.00 90.81 103 ILE A C 1
ATOM 824 O O . ILE A 1 103 ? 13.926 10.282 -0.332 1.00 90.81 103 ILE A O 1
ATOM 828 N N . TYR A 1 104 ? 12.033 11.312 0.308 1.00 88.88 104 TYR A N 1
ATOM 829 C CA . TYR A 1 104 ? 12.692 12.513 0.823 1.00 88.88 104 TYR A CA 1
ATOM 830 C C . TYR A 1 104 ? 13.741 12.198 1.899 1.00 88.88 104 TYR A C 1
ATOM 832 O O . TYR A 1 104 ? 14.798 12.823 1.948 1.00 88.88 104 TYR A O 1
ATOM 840 N N . LYS A 1 105 ? 13.456 11.229 2.773 1.00 86.19 105 LYS A N 1
ATOM 841 C CA . LYS A 1 105 ? 14.358 10.826 3.854 1.00 86.19 105 LYS A CA 1
ATOM 842 C C . LYS A 1 105 ? 15.383 9.765 3.457 1.00 86.19 105 LYS A C 1
ATOM 844 O O . LYS A 1 105 ? 16.339 9.570 4.203 1.00 86.19 105 LYS A O 1
ATOM 849 N N . GLY A 1 106 ? 15.201 9.093 2.323 1.00 87.75 106 GLY A N 1
ATOM 850 C CA . GLY A 1 106 ? 16.105 8.050 1.847 1.00 87.75 106 GLY A CA 1
ATOM 851 C C . GLY A 1 106 ? 16.031 6.735 2.633 1.00 87.75 106 GLY A C 1
ATOM 852 O O . GLY A 1 106 ? 17.020 6.013 2.674 1.00 87.75 106 GLY A O 1
ATOM 853 N N . TYR A 1 107 ? 14.904 6.412 3.280 1.00 86.38 107 TYR A N 1
ATOM 854 C CA . TYR A 1 107 ? 14.732 5.134 3.990 1.00 86.38 107 TYR A CA 1
ATOM 855 C C . TYR A 1 107 ? 13.261 4.665 4.021 1.00 86.38 107 TYR A C 1
ATOM 857 O O . TYR A 1 107 ? 12.357 5.500 4.020 1.00 86.38 107 TYR A O 1
ATOM 865 N N . PRO A 1 108 ? 12.980 3.346 4.112 1.00 87.56 108 PRO A N 1
ATOM 866 C CA . PRO A 1 108 ? 11.632 2.782 3.912 1.00 87.56 108 PRO A CA 1
ATOM 867 C C . PRO A 1 108 ? 10.685 2.865 5.114 1.00 87.56 108 PRO A C 1
ATOM 869 O O . PRO A 1 108 ? 9.495 2.591 4.968 1.00 87.56 108 PRO A O 1
ATOM 872 N N . ILE A 1 109 ? 11.180 3.215 6.306 1.00 86.00 109 ILE A N 1
ATOM 873 C CA . ILE A 1 109 ? 10.383 3.231 7.547 1.00 86.00 109 ILE A CA 1
ATOM 874 C C . ILE A 1 109 ? 9.041 3.974 7.390 1.00 86.00 109 ILE A C 1
ATOM 876 O O . ILE A 1 109 ? 8.049 3.433 7.877 1.00 86.00 109 ILE A O 1
ATOM 880 N N . PRO A 1 110 ? 8.943 5.138 6.707 1.00 87.31 110 PRO A N 1
ATOM 881 C CA . PRO A 1 110 ? 7.680 5.852 6.549 1.00 87.31 110 PRO A CA 1
ATOM 882 C C . PRO A 1 110 ? 6.604 5.037 5.826 1.00 87.31 110 PRO A C 1
ATOM 884 O O . PRO A 1 110 ? 5.456 5.074 6.248 1.00 87.31 110 PRO A O 1
ATOM 887 N N . ILE A 1 111 ? 6.977 4.248 4.812 1.00 89.00 111 ILE A N 1
ATOM 888 C CA . ILE A 1 111 ? 6.058 3.345 4.100 1.00 89.00 111 ILE A CA 1
ATOM 889 C C . ILE A 1 111 ? 5.558 2.261 5.057 1.00 89.00 111 ILE A C 1
ATOM 891 O O . ILE A 1 111 ? 4.363 1.991 5.135 1.00 89.00 111 ILE A O 1
ATOM 895 N N . PHE A 1 112 ? 6.457 1.653 5.833 1.00 85.19 112 PHE A N 1
ATOM 896 C CA . PHE A 1 112 ? 6.069 0.594 6.762 1.00 85.19 112 PHE A CA 1
ATOM 897 C C . PHE A 1 112 ? 5.092 1.079 7.839 1.00 85.19 112 PHE A C 1
ATOM 899 O O . PHE A 1 112 ? 4.079 0.437 8.105 1.00 85.19 112 PHE A O 1
ATOM 906 N N . ARG A 1 113 ? 5.376 2.224 8.463 1.00 82.31 113 ARG A N 1
ATOM 907 C CA . ARG A 1 113 ? 4.533 2.727 9.555 1.00 82.31 113 ARG A CA 1
ATOM 908 C C . ARG A 1 113 ? 3.149 3.196 9.109 1.00 82.31 113 ARG A C 1
ATOM 910 O O . ARG A 1 113 ? 2.312 3.416 9.977 1.00 82.31 113 ARG A O 1
ATOM 917 N N . MET A 1 114 ? 2.909 3.331 7.802 1.00 86.56 114 MET A N 1
ATOM 918 C CA . MET A 1 114 ? 1.629 3.764 7.240 1.00 86.56 114 MET A CA 1
ATOM 919 C C . MET A 1 114 ? 0.455 2.969 7.813 1.00 86.56 114 MET A C 1
ATOM 921 O O . MET A 1 114 ? -0.538 3.569 8.201 1.00 86.56 114 MET A O 1
ATOM 925 N N . LEU A 1 115 ? 0.568 1.639 7.949 1.00 84.19 115 LEU A N 1
ATOM 926 C CA . LEU A 1 115 ? -0.536 0.834 8.488 1.00 84.19 115 LEU A CA 1
ATOM 927 C C . LEU A 1 115 ? -0.966 1.274 9.891 1.00 84.19 115 LEU A C 1
ATOM 929 O O . LEU A 1 115 ? -2.151 1.223 10.187 1.00 84.19 115 LEU A O 1
ATOM 933 N N . TYR A 1 116 ? -0.047 1.763 10.728 1.00 79.88 116 TYR A N 1
ATOM 934 C CA . TYR A 1 116 ? -0.364 2.248 12.078 1.00 79.88 116 TYR A CA 1
ATOM 935 C C . TYR A 1 116 ? -1.121 3.577 12.093 1.00 79.88 116 TYR A C 1
ATOM 937 O O . TYR A 1 116 ? -1.631 3.977 13.139 1.00 79.88 116 TYR A O 1
ATOM 945 N N . THR A 1 117 ? -1.171 4.272 10.959 1.00 76.25 117 THR A N 1
ATOM 946 C CA . THR A 1 117 ? -1.893 5.534 10.798 1.00 76.25 117 THR A CA 1
ATOM 947 C C . THR A 1 117 ? -3.179 5.379 9.989 1.00 76.25 117 THR A C 1
ATOM 949 O O . THR A 1 117 ? -3.962 6.320 9.963 1.00 76.25 117 THR A O 1
ATOM 952 N N . VAL A 1 118 ? -3.414 4.213 9.373 1.00 76.06 118 VAL A N 1
ATOM 953 C CA . VAL A 1 118 ? -4.586 3.939 8.526 1.00 76.06 118 VAL A CA 1
ATOM 954 C C . VAL A 1 118 ? -5.910 4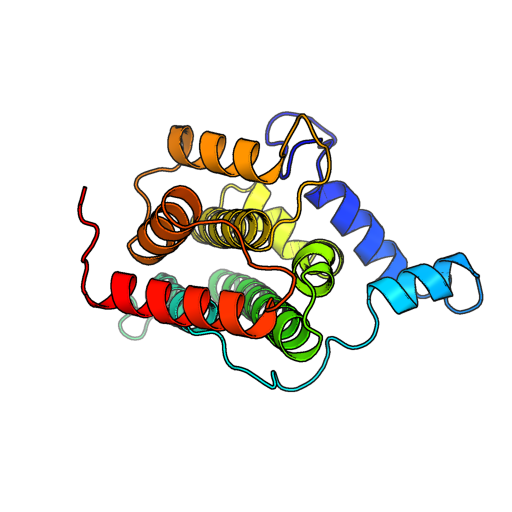.048 9.311 1.00 76.06 118 VAL A C 1
ATOM 956 O O . VAL A 1 118 ? -5.962 3.601 10.462 1.00 76.06 118 VAL A O 1
ATOM 959 N N . PRO A 1 119 ? -6.980 4.601 8.698 1.00 75.81 119 PRO A N 1
ATOM 960 C CA . PRO A 1 119 ? -8.326 4.658 9.246 1.00 75.81 119 PRO A CA 1
ATOM 961 C C . PRO A 1 119 ? -8.802 3.296 9.722 1.00 75.81 119 PRO A C 1
ATOM 963 O O . PRO A 1 119 ? -8.611 2.275 9.054 1.00 75.81 119 PRO A O 1
ATOM 966 N N . LEU A 1 120 ? -9.464 3.276 10.874 1.00 84.31 120 LEU A N 1
ATOM 967 C CA . LEU A 1 120 ? -10.023 2.043 11.426 1.00 84.31 120 L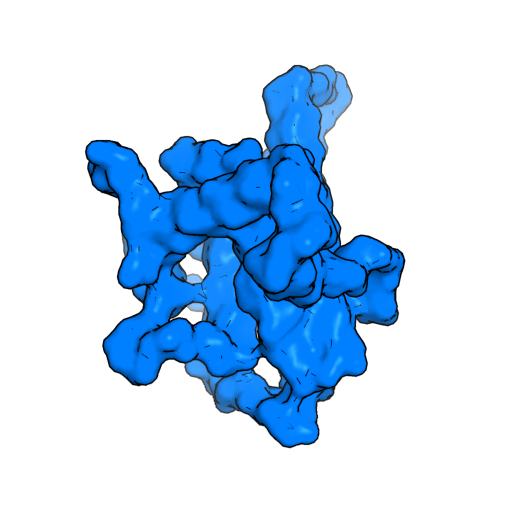EU A CA 1
ATOM 968 C C . LEU A 1 120 ? -11.084 1.460 10.483 1.00 84.31 120 LEU A C 1
ATOM 970 O O . LEU A 1 120 ? -11.206 0.244 10.344 1.00 84.31 120 LEU A O 1
ATOM 974 N N . GLU A 1 121 ? -11.796 2.343 9.797 1.00 90.94 121 GLU A N 1
ATOM 975 C CA . GLU A 1 121 ? -12.836 2.094 8.814 1.00 90.94 121 GLU A CA 1
ATOM 976 C C . GLU A 1 121 ? -12.287 1.368 7.581 1.00 90.94 121 GLU A C 1
ATOM 978 O O . GLU A 1 121 ? -12.911 0.433 7.079 1.00 90.94 121 GLU A O 1
ATOM 983 N N . TYR A 1 122 ? -11.066 1.693 7.146 1.00 92.50 122 TYR A N 1
ATOM 984 C CA . TYR A 1 122 ? -10.415 0.980 6.047 1.00 92.50 122 TYR A CA 1
ATOM 985 C C . TYR A 1 122 ? -10.190 -0.500 6.390 1.00 92.50 122 TYR A C 1
ATOM 987 O O . TYR A 1 122 ? -10.433 -1.385 5.568 1.00 92.50 122 TYR A O 1
ATOM 995 N N . ALA A 1 123 ? -9.785 -0.803 7.629 1.00 90.56 123 ALA A N 1
ATOM 996 C CA . ALA A 1 123 ? -9.611 -2.188 8.065 1.00 90.56 123 ALA A CA 1
ATOM 997 C C . ALA A 1 123 ? -10.939 -2.970 8.069 1.00 90.56 123 ALA A C 1
ATOM 999 O O . ALA A 1 123 ? -10.933 -4.184 7.855 1.00 90.56 123 ALA A O 1
ATOM 1000 N N . ILE A 1 124 ? -12.074 -2.293 8.281 1.00 92.50 124 ILE A N 1
ATOM 1001 C CA . ILE A 1 124 ? -13.409 -2.894 8.155 1.00 92.50 124 ILE A CA 1
ATOM 1002 C C . ILE A 1 124 ? -13.680 -3.259 6.691 1.00 92.50 124 ILE A C 1
ATOM 1004 O O . ILE A 1 124 ? -14.089 -4.389 6.427 1.00 92.50 124 ILE A O 1
ATOM 1008 N N . LEU A 1 125 ? -13.380 -2.365 5.741 1.00 94.94 125 LEU A N 1
ATOM 1009 C CA . LEU A 1 125 ? -13.542 -2.633 4.304 1.00 94.94 125 LEU A CA 1
ATOM 1010 C C . LEU A 1 125 ? -12.682 -3.812 3.833 1.00 94.94 125 LEU A C 1
ATOM 1012 O O . LEU A 1 125 ? -13.170 -4.685 3.114 1.00 94.94 125 LEU A O 1
ATOM 1016 N N . VAL A 1 126 ? -11.424 -3.890 4.282 1.00 94.44 126 VAL A N 1
ATOM 1017 C CA . VAL A 1 126 ? -10.547 -5.029 3.964 1.00 94.44 126 VAL A CA 1
ATOM 1018 C C . VAL A 1 126 ? -11.146 -6.336 4.485 1.00 94.44 126 VAL A C 1
ATOM 1020 O O . VAL A 1 126 ? -11.232 -7.304 3.732 1.00 94.44 126 VAL A O 1
ATOM 1023 N N . ARG A 1 127 ? -11.614 -6.374 5.740 1.00 91.94 127 ARG A N 1
ATOM 1024 C CA . ARG A 1 127 ? -12.229 -7.579 6.333 1.00 91.94 127 ARG A CA 1
ATOM 1025 C C . ARG A 1 127 ? -13.546 -7.965 5.676 1.00 91.94 127 ARG A C 1
ATOM 1027 O O . ARG A 1 127 ? -13.818 -9.152 5.520 1.00 91.94 127 ARG A O 1
ATOM 1034 N N . ALA A 1 128 ? -14.315 -6.980 5.224 1.00 93.88 128 ALA A N 1
ATOM 1035 C CA . ALA A 1 128 ? -15.503 -7.183 4.404 1.00 93.88 128 ALA A CA 1
ATOM 1036 C C . ALA A 1 128 ? -15.179 -7.668 2.978 1.00 93.88 128 ALA A C 1
ATOM 1038 O O . ALA A 1 128 ? -16.094 -7.868 2.184 1.00 93.88 128 ALA A O 1
ATOM 1039 N N . ARG A 1 129 ? -13.893 -7.875 2.650 1.00 94.75 129 ARG A N 1
ATOM 1040 C CA . ARG A 1 129 ? -13.404 -8.281 1.326 1.00 94.75 129 ARG A CA 1
ATOM 1041 C C . ARG A 1 129 ? -13.833 -7.303 0.233 1.00 94.75 129 ARG A C 1
ATOM 1043 O O . ARG A 1 129 ? -14.104 -7.713 -0.892 1.00 94.75 129 ARG A O 1
ATOM 1050 N N . HIS A 1 130 ? -13.893 -6.010 0.563 1.00 94.69 130 HIS A N 1
ATOM 1051 C CA . HIS A 1 130 ? -14.205 -4.977 -0.415 1.00 94.69 130 HIS A CA 1
ATOM 1052 C C . HIS A 1 130 ? -13.164 -5.020 -1.549 1.00 94.69 130 HIS A C 1
ATOM 1054 O O . HIS A 1 130 ? -11.969 -4.890 -1.252 1.00 94.69 130 HIS A O 1
ATOM 1060 N N . PRO A 1 131 ? -13.566 -5.168 -2.828 1.00 93.19 131 PRO A N 1
ATOM 1061 C CA . PRO A 1 131 ? -12.634 -5.402 -3.933 1.00 93.19 131 PRO A CA 1
ATOM 1062 C C . PRO A 1 131 ? -11.519 -4.359 -4.001 1.00 93.19 131 PRO A C 1
ATOM 1064 O O . PRO A 1 131 ? -10.340 -4.705 -3.987 1.00 93.19 131 PRO A O 1
ATOM 1067 N N . PHE A 1 132 ? -11.879 -3.074 -3.950 1.00 93.56 132 PHE A N 1
ATOM 1068 C CA . PHE A 1 132 ? -10.897 -1.992 -3.997 1.00 93.56 132 PHE A CA 1
ATOM 1069 C C . PHE A 1 132 ? -9.963 -1.965 -2.771 1.00 93.56 132 PHE A C 1
ATOM 1071 O O . PHE A 1 132 ? -8.781 -1.673 -2.908 1.00 93.56 132 PHE A O 1
ATOM 1078 N N . ALA A 1 133 ? -10.443 -2.360 -1.583 1.00 95.19 133 ALA A N 1
ATOM 1079 C CA . ALA A 1 133 ? -9.616 -2.385 -0.373 1.00 95.19 133 ALA A CA 1
ATOM 1080 C C . ALA A 1 133 ? -8.588 -3.524 -0.404 1.00 95.19 133 ALA A C 1
ATOM 1082 O O . ALA A 1 133 ? -7.464 -3.374 0.073 1.00 95.19 133 ALA A O 1
ATOM 1083 N N . LEU A 1 134 ? -8.964 -4.673 -0.975 1.00 95.44 134 LEU A N 1
ATOM 1084 C CA . LEU A 1 134 ? -8.049 -5.795 -1.188 1.00 95.44 134 LEU A CA 1
ATOM 1085 C C . LEU A 1 134 ? -6.953 -5.433 -2.201 1.00 95.44 134 LEU A C 1
ATOM 1087 O O . LEU A 1 134 ? -5.793 -5.799 -2.007 1.00 95.44 134 LEU A O 1
ATOM 1091 N N . ARG A 1 135 ? -7.311 -4.687 -3.252 1.00 94.62 135 ARG A N 1
ATOM 1092 C CA . ARG A 1 135 ? -6.391 -4.179 -4.281 1.00 94.62 135 ARG A CA 1
ATOM 1093 C C . ARG A 1 135 ? -5.366 -3.199 -3.706 1.00 94.62 135 ARG A C 1
ATOM 1095 O O . ARG A 1 135 ? -4.159 -3.389 -3.849 1.00 94.62 135 ARG A O 1
ATOM 1102 N N . THR A 1 136 ? -5.813 -2.190 -2.966 1.00 95.12 136 THR A N 1
ATOM 1103 C CA . THR A 1 136 ? -4.915 -1.177 -2.394 1.00 95.12 136 THR A CA 1
ATOM 1104 C C . THR A 1 136 ? -3.978 -1.746 -1.324 1.00 95.12 136 THR A C 1
ATOM 1106 O O . THR A 1 136 ? -2.802 -1.371 -1.281 1.00 95.12 136 THR A O 1
ATOM 1109 N N . ILE A 1 137 ? -4.428 -2.701 -0.495 1.00 95.06 137 ILE A N 1
ATOM 1110 C CA . ILE A 1 137 ? -3.523 -3.372 0.454 1.00 95.06 137 ILE A CA 1
ATOM 1111 C C . ILE A 1 137 ? -2.561 -4.351 -0.239 1.00 95.06 137 ILE A C 1
ATOM 1113 O O . ILE A 1 137 ? -1.431 -4.514 0.226 1.00 95.06 137 ILE A O 1
ATOM 1117 N N . PHE A 1 138 ? -2.948 -4.954 -1.369 1.00 96.12 138 PHE A N 1
ATOM 1118 C CA . PHE A 1 138 ? -2.036 -5.733 -2.212 1.00 96.12 138 PHE A CA 1
ATOM 1119 C C . PHE A 1 138 ? -0.900 -4.862 -2.760 1.00 96.12 138 PHE A C 1
ATOM 1121 O O . PHE A 1 138 ? 0.275 -5.205 -2.589 1.00 96.12 138 PHE A O 1
ATOM 1128 N N . VAL A 1 139 ? -1.238 -3.707 -3.345 1.00 96.38 139 VAL A N 1
ATOM 1129 C CA . VAL A 1 139 ? -0.253 -2.733 -3.838 1.00 96.38 139 VAL A CA 1
ATOM 1130 C C . VAL A 1 139 ? 0.671 -2.297 -2.703 1.00 96.38 139 VAL A C 1
ATOM 1132 O O . VAL A 1 139 ? 1.891 -2.372 -2.843 1.00 96.38 139 VAL A O 1
ATOM 1135 N N . TYR A 1 140 ? 0.112 -1.949 -1.541 1.00 95.25 140 TYR A N 1
ATOM 1136 C CA . TYR A 1 140 ? 0.896 -1.613 -0.352 1.00 95.25 140 TYR A CA 1
ATOM 1137 C C . TYR A 1 140 ? 1.910 -2.706 0.027 1.00 95.25 140 TYR A C 1
ATOM 1139 O O . TYR A 1 140 ? 3.091 -2.414 0.227 1.00 95.25 140 TYR A O 1
ATOM 1147 N N . CYS A 1 141 ? 1.476 -3.970 0.084 1.00 94.44 141 CYS A N 1
ATOM 1148 C CA . CYS A 1 141 ? 2.357 -5.092 0.410 1.00 94.44 141 CYS A CA 1
ATOM 1149 C C . CYS A 1 141 ? 3.526 -5.191 -0.579 1.00 94.44 141 CYS A C 1
ATOM 1151 O O . CYS A 1 141 ? 4.673 -5.352 -0.157 1.00 94.44 141 CYS A O 1
ATOM 1153 N N . CYS A 1 142 ? 3.263 -5.038 -1.879 1.00 94.56 142 CYS A N 1
ATOM 1154 C CA . CYS A 1 142 ? 4.304 -5.055 -2.905 1.00 94.56 142 CYS A CA 1
ATOM 1155 C C . CYS A 1 142 ? 5.309 -3.905 -2.737 1.00 94.56 142 CYS A C 1
ATOM 1157 O O . CYS A 1 142 ? 6.517 -4.135 -2.825 1.00 94.56 142 CYS A O 1
ATOM 1159 N N . ILE A 1 143 ? 4.838 -2.695 -2.412 1.00 93.94 143 ILE A N 1
ATOM 1160 C CA . ILE A 1 143 ? 5.709 -1.549 -2.109 1.00 93.94 143 ILE A CA 1
ATOM 1161 C C . ILE A 1 143 ? 6.606 -1.869 -0.900 1.00 93.94 143 ILE A C 1
ATOM 1163 O O . ILE A 1 143 ? 7.812 -1.618 -0.946 1.00 93.94 143 ILE A O 1
ATOM 1167 N N . CYS A 1 144 ? 6.063 -2.466 0.168 1.00 92.19 144 CYS A N 1
ATOM 1168 C CA . CYS A 1 144 ? 6.851 -2.875 1.337 1.00 92.19 144 CYS A CA 1
ATOM 1169 C C . CYS A 1 144 ? 7.934 -3.908 0.996 1.00 92.19 144 CYS A C 1
ATOM 1171 O O . CYS A 1 144 ? 9.057 -3.814 1.503 1.00 92.19 144 CYS A O 1
ATOM 1173 N N . ILE A 1 145 ? 7.620 -4.881 0.136 1.00 90.88 145 ILE A N 1
ATOM 1174 C CA . ILE A 1 145 ? 8.571 -5.908 -0.310 1.00 90.88 145 ILE A CA 1
ATOM 1175 C C . ILE A 1 145 ? 9.698 -5.280 -1.131 1.00 90.88 145 ILE A C 1
ATOM 1177 O O . ILE A 1 145 ? 10.874 -5.546 -0.852 1.00 90.88 145 ILE A O 1
ATOM 1181 N N . PHE A 1 146 ? 9.349 -4.437 -2.108 1.00 91.12 146 PHE A N 1
ATOM 1182 C CA . PHE A 1 146 ? 10.322 -3.756 -2.959 1.00 91.12 146 PHE A CA 1
ATOM 1183 C C . PHE A 1 146 ? 11.226 -2.831 -2.140 1.00 91.12 146 PHE A C 1
ATOM 1185 O O . PHE A 1 146 ? 12.449 -2.928 -2.245 1.00 91.12 146 PHE A O 1
ATOM 1192 N N . GLY A 1 147 ? 10.637 -2.038 -1.235 1.00 88.62 147 GLY A N 1
ATOM 1193 C CA . GLY A 1 147 ? 11.332 -1.170 -0.278 1.00 88.62 147 GLY A CA 1
ATOM 1194 C C . GLY A 1 147 ? 12.182 -1.914 0.762 1.00 88.62 147 GLY A C 1
ATOM 1195 O O . GLY A 1 147 ? 12.781 -1.289 1.636 1.00 88.62 147 GLY A O 1
ATOM 1196 N N . GLY A 1 148 ? 12.255 -3.245 0.673 1.00 83.25 148 GLY A N 1
ATOM 1197 C CA . GLY A 1 148 ? 13.179 -4.075 1.429 1.00 83.25 148 GLY A CA 1
ATOM 1198 C C . GLY A 1 148 ? 12.775 -4.300 2.885 1.00 83.25 148 GLY A C 1
ATOM 1199 O O . GLY A 1 148 ? 13.624 -4.650 3.706 1.00 83.25 148 GLY A O 1
ATOM 1200 N N . PHE A 1 149 ? 11.496 -4.119 3.221 1.00 79.69 149 PHE A N 1
ATOM 1201 C CA . PHE A 1 149 ? 11.011 -4.244 4.589 1.00 79.69 149 PHE A CA 1
ATOM 1202 C C . PHE A 1 149 ? 10.514 -5.666 4.893 1.00 79.69 149 PHE A C 1
ATOM 1204 O O . PHE A 1 149 ? 9.352 -6.008 4.677 1.00 79.69 149 PHE A O 1
ATOM 1211 N N . TYR A 1 150 ? 11.401 -6.501 5.437 1.00 69.81 150 TYR A N 1
ATOM 1212 C CA . TYR A 1 150 ? 11.093 -7.861 5.887 1.00 69.81 150 TYR A CA 1
ATOM 1213 C C . TYR A 1 150 ? 11.070 -7.878 7.421 1.00 69.81 150 TYR A C 1
ATOM 1215 O O . TYR A 1 150 ? 12.123 -7.799 8.048 1.00 69.81 150 TYR A O 1
ATOM 1223 N N . MET A 1 151 ? 9.888 -7.982 8.040 1.00 56.19 151 MET A N 1
ATOM 1224 C CA . MET A 1 151 ? 9.765 -8.029 9.513 1.00 56.19 151 MET A CA 1
ATOM 1225 C C . MET A 1 151 ? 10.509 -9.219 10.130 1.00 56.19 151 MET A C 1
ATOM 1227 O O . MET A 1 151 ? 10.983 -9.133 11.259 1.00 56.19 151 MET A O 1
ATOM 1231 N N . LEU A 1 152 ? 10.624 -10.330 9.396 1.00 55.03 152 LEU A N 1
ATOM 1232 C CA . LEU A 1 152 ? 11.315 -11.539 9.833 1.00 55.03 152 LEU A CA 1
ATOM 1233 C C . LEU A 1 152 ? 12.126 -12.130 8.673 1.00 55.03 152 LEU A C 1
ATOM 1235 O O . LEU A 1 152 ? 11.676 -12.168 7.529 1.00 55.03 152 LEU A O 1
ATOM 1239 N N . ARG A 1 153 ? 13.324 -12.638 8.980 1.00 49.19 153 ARG A N 1
ATOM 1240 C CA . ARG A 1 153 ? 14.279 -13.182 7.994 1.00 49.19 153 ARG A CA 1
ATOM 1241 C C . ARG A 1 153 ? 13.741 -14.398 7.221 1.00 49.19 153 ARG A C 1
ATOM 1243 O O . ARG A 1 153 ? 14.152 -14.614 6.088 1.00 49.19 153 ARG A O 1
ATOM 1250 N N . ASN A 1 154 ? 12.825 -15.157 7.832 1.00 52.00 154 ASN A N 1
ATOM 1251 C CA . ASN A 1 154 ? 12.330 -16.447 7.330 1.00 52.00 154 ASN A CA 1
ATOM 1252 C C . ASN A 1 154 ? 10.822 -16.460 7.014 1.00 52.00 154 ASN A C 1
ATOM 1254 O O . ASN A 1 154 ? 10.312 -17.475 6.553 1.00 52.00 154 ASN A O 1
ATOM 1258 N N . SER A 1 155 ? 10.100 -15.364 7.266 1.00 65.06 155 SER A N 1
ATOM 1259 C CA . SER A 1 155 ? 8.666 -15.246 6.976 1.00 65.06 155 SER A CA 1
ATOM 1260 C C . SER A 1 155 ? 8.355 -13.806 6.595 1.00 65.06 155 SER A C 1
ATOM 1262 O O . SER A 1 155 ? 8.558 -12.893 7.399 1.00 65.06 155 SER A O 1
ATOM 1264 N N . ASN A 1 156 ? 7.874 -13.589 5.377 1.00 81.81 156 ASN A N 1
ATOM 1265 C CA . ASN A 1 156 ? 7.487 -12.263 4.927 1.00 81.81 156 ASN A CA 1
ATOM 1266 C C . ASN A 1 156 ? 5.968 -12.200 4.812 1.00 81.81 156 ASN A C 1
ATOM 1268 O O . ASN A 1 156 ? 5.414 -12.589 3.789 1.00 81.81 156 ASN A O 1
ATOM 1272 N N . MET A 1 157 ? 5.329 -11.637 5.837 1.00 88.38 157 MET A N 1
ATOM 1273 C CA . MET A 1 157 ? 3.875 -11.484 5.877 1.00 88.38 157 MET A CA 1
ATOM 1274 C C . MET A 1 157 ? 3.313 -10.736 4.660 1.00 88.38 157 MET A C 1
ATOM 1276 O O . MET A 1 157 ? 2.207 -11.040 4.230 1.00 88.38 157 MET A O 1
ATOM 1280 N N . TRP A 1 158 ? 4.077 -9.809 4.067 1.00 91.38 158 TRP A N 1
ATOM 1281 C CA . TRP A 1 158 ? 3.682 -9.121 2.838 1.00 91.38 158 TRP A CA 1
ATOM 1282 C C . TRP A 1 158 ? 3.621 -10.087 1.654 1.00 91.38 158 TRP A C 1
ATOM 1284 O O . TRP A 1 158 ? 2.642 -10.085 0.918 1.00 91.38 158 TRP A O 1
ATOM 1294 N N . MET A 1 159 ? 4.640 -10.941 1.490 1.00 90.50 159 MET A N 1
ATOM 1295 C CA . MET A 1 159 ? 4.652 -11.965 0.435 1.00 90.50 159 MET A CA 1
ATOM 1296 C C . MET A 1 159 ? 3.580 -13.023 0.670 1.00 90.50 159 MET A C 1
ATOM 1298 O O . MET A 1 159 ? 2.996 -13.515 -0.291 1.00 90.50 159 MET A O 1
ATOM 1302 N N . ASP A 1 160 ? 3.322 -13.374 1.929 1.00 91.19 160 ASP A N 1
ATOM 1303 C CA . ASP A 1 160 ? 2.265 -14.318 2.283 1.00 91.19 160 ASP A CA 1
ATOM 1304 C C . ASP A 1 160 ? 0.893 -13.749 1.892 1.00 91.19 160 ASP A C 1
ATOM 1306 O O . ASP A 1 160 ? 0.105 -14.448 1.257 1.00 91.19 160 ASP A O 1
ATOM 1310 N N . TYR A 1 161 ? 0.644 -12.458 2.160 1.00 93.31 16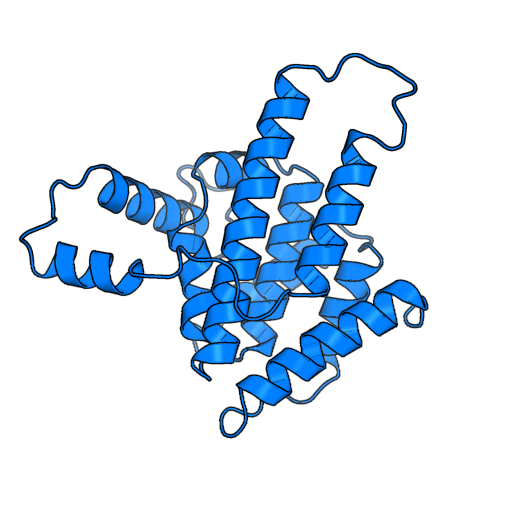1 TYR A N 1
ATOM 1311 C CA . TYR A 1 161 ? -0.569 -11.775 1.703 1.00 93.31 161 TYR A CA 1
ATOM 1312 C C . TYR A 1 161 ? -0.652 -11.685 0.173 1.00 93.31 161 TYR A C 1
ATOM 1314 O O . TYR A 1 161 ? -1.700 -11.983 -0.390 1.00 93.31 161 TYR A O 1
ATOM 1322 N N . VAL A 1 162 ? 0.440 -11.330 -0.514 1.00 93.94 162 VAL A N 1
ATOM 1323 C CA . VAL A 1 162 ? 0.490 -11.272 -1.989 1.00 93.94 162 VAL A CA 1
ATOM 1324 C C . VAL A 1 162 ? 0.130 -12.627 -2.602 1.00 93.94 162 VAL A C 1
ATOM 1326 O O . VAL A 1 162 ? -0.733 -12.696 -3.472 1.00 93.94 162 VAL A O 1
ATOM 1329 N N . ARG A 1 163 ? 0.720 -13.723 -2.110 1.00 92.62 163 ARG A N 1
ATOM 1330 C CA . ARG A 1 163 ? 0.410 -15.085 -2.580 1.00 92.62 163 ARG A CA 1
ATOM 1331 C C . ARG A 1 163 ? -1.036 -15.474 -2.301 1.00 92.62 163 ARG A C 1
ATOM 1333 O O . ARG A 1 163 ? -1.691 -16.026 -3.177 1.00 92.62 163 ARG A O 1
ATOM 1340 N N . PHE A 1 164 ? -1.531 -15.175 -1.101 1.00 93.00 164 PHE A N 1
ATOM 1341 C CA . PHE A 1 164 ? -2.928 -15.404 -0.746 1.00 93.00 164 PHE A CA 1
ATOM 1342 C C . PHE A 1 164 ? -3.868 -14.647 -1.695 1.00 93.00 164 PHE A C 1
ATOM 1344 O O . PHE A 1 164 ? -4.791 -15.233 -2.252 1.00 93.00 164 PHE A O 1
ATOM 1351 N N . HIS A 1 165 ? -3.595 -13.368 -1.947 1.00 94.75 165 HIS A N 1
ATOM 1352 C CA . HIS A 1 165 ? -4.402 -12.538 -2.832 1.00 94.75 165 HIS A CA 1
ATOM 1353 C C . HIS A 1 165 ? -4.426 -13.078 -4.268 1.00 94.75 165 HIS A C 1
ATOM 1355 O O . HIS A 1 165 ? -5.499 -13.190 -4.853 1.00 94.75 165 HIS A O 1
ATOM 1361 N N . LEU A 1 166 ? -3.275 -13.487 -4.813 1.00 93.75 166 LEU A N 1
ATOM 1362 C CA . LEU A 1 166 ? -3.185 -14.076 -6.155 1.00 93.75 166 LEU A CA 1
ATOM 1363 C C . LEU A 1 166 ? -4.019 -15.358 -6.301 1.00 93.75 166 LEU A C 1
ATOM 1365 O O . LEU A 1 166 ? -4.593 -15.594 -7.360 1.00 93.75 166 LEU A O 1
ATOM 1369 N N . ILE A 1 167 ? -4.102 -16.176 -5.247 1.00 94.06 167 ILE A N 1
ATOM 1370 C CA . ILE A 1 167 ? -4.867 -17.433 -5.251 1.00 94.06 167 ILE A CA 1
ATOM 1371 C C . ILE A 1 167 ? -6.374 -17.177 -5.112 1.00 94.06 167 ILE A C 1
ATOM 1373 O O . ILE A 1 167 ? -7.171 -17.882 -5.728 1.00 94.06 167 ILE A O 1
ATOM 1377 N N . HIS A 1 168 ? -6.772 -16.202 -4.290 1.00 93.25 168 HIS A N 1
ATOM 1378 C CA . HIS A 1 168 ? -8.164 -16.056 -3.851 1.00 93.25 168 HIS A CA 1
ATOM 1379 C C . HIS A 1 168 ? -8.936 -14.892 -4.486 1.00 93.25 168 HIS A C 1
ATOM 1381 O O . HIS A 1 168 ? -10.165 -14.933 -4.480 1.00 93.25 168 HIS A O 1
ATOM 1387 N N . PHE A 1 169 ? -8.254 -13.868 -5.007 1.00 90.06 169 PHE A N 1
ATOM 1388 C CA . PHE A 1 169 ? -8.880 -12.622 -5.477 1.00 90.06 169 PHE A CA 1
ATOM 1389 C C . PHE A 1 169 ? -8.432 -12.172 -6.875 1.00 90.06 169 PHE A C 1
ATOM 1391 O O . PHE A 1 169 ? -8.874 -11.123 -7.334 1.00 90.06 169 PHE A O 1
ATOM 1398 N N . GLY A 1 170 ? -7.581 -12.943 -7.560 1.00 79.50 170 GLY A N 1
ATOM 1399 C CA . GLY A 1 170 ? -7.240 -12.676 -8.959 1.00 79.50 170 GLY A CA 1
ATOM 1400 C C . GLY A 1 170 ? -8.456 -12.783 -9.900 1.00 79.50 170 GLY A C 1
ATOM 1401 O O . GLY A 1 170 ? -9.463 -13.398 -9.537 1.00 79.50 170 GLY A O 1
ATOM 1402 N N . PRO A 1 171 ? -8.372 -12.244 -11.131 1.00 84.75 171 PRO A N 1
ATOM 1403 C CA . PRO A 1 171 ? -7.189 -11.667 -11.775 1.00 84.75 171 PRO A CA 1
ATOM 1404 C C . PRO A 1 171 ? -6.855 -10.250 -11.289 1.00 84.75 171 PRO A C 1
ATOM 1406 O O . PRO A 1 171 ? -7.723 -9.487 -10.879 1.00 84.75 171 PRO A O 1
ATOM 1409 N N . LEU A 1 172 ? -5.569 -9.908 -11.345 1.00 88.12 172 LEU A N 1
ATOM 1410 C CA . LEU A 1 172 ? -5.068 -8.580 -11.004 1.00 88.12 172 LEU A CA 1
ATOM 1411 C C . LEU A 1 172 ? -5.446 -7.549 -12.079 1.00 88.12 172 LEU A C 1
ATOM 1413 O O . LEU A 1 172 ? -5.461 -7.868 -13.271 1.00 88.12 172 LEU A O 1
ATOM 1417 N N . GLY A 1 173 ? -5.687 -6.305 -11.659 1.00 88.19 173 GLY A N 1
ATOM 1418 C CA . GLY A 1 173 ? -5.793 -5.165 -12.569 1.00 88.19 173 GLY A CA 1
ATOM 1419 C C . GLY A 1 173 ? -4.441 -4.787 -13.185 1.00 88.19 173 GLY A C 1
ATOM 1420 O O . GLY A 1 173 ? -3.395 -5.360 -12.861 1.00 88.19 173 GLY A O 1
ATOM 1421 N N . ALA A 1 174 ? -4.454 -3.820 -14.106 1.00 91.00 174 ALA A N 1
ATOM 1422 C CA . ALA A 1 174 ? -3.253 -3.393 -14.828 1.00 91.00 174 ALA A CA 1
ATOM 1423 C C . ALA A 1 174 ? -2.166 -2.848 -13.885 1.00 91.00 174 ALA A C 1
ATOM 1425 O O . ALA A 1 174 ? -0.985 -3.191 -14.028 1.00 91.00 174 ALA A O 1
ATOM 1426 N N . LEU A 1 175 ? -2.561 -2.048 -12.889 1.00 93.94 175 LEU A N 1
ATOM 1427 C CA . LEU A 1 175 ? -1.632 -1.495 -11.912 1.00 93.94 175 LEU A CA 1
ATOM 1428 C C . LEU A 1 175 ? -1.057 -2.581 -11.000 1.00 93.94 175 LEU A C 1
ATOM 1430 O O . LEU A 1 175 ? 0.159 -2.650 -10.830 1.00 93.94 175 LEU A O 1
ATOM 1434 N N . GLU A 1 176 ? -1.892 -3.451 -10.427 1.00 94.69 176 GLU A N 1
ATOM 1435 C CA . GLU A 1 176 ? -1.426 -4.527 -9.549 1.00 94.69 176 GLU A CA 1
ATOM 1436 C C . GLU A 1 176 ? -0.458 -5.459 -10.268 1.00 94.69 176 GLU A C 1
ATOM 1438 O O . GLU A 1 176 ? 0.569 -5.820 -9.692 1.00 94.69 176 GLU A O 1
ATOM 1443 N N . ASN A 1 177 ? -0.756 -5.811 -11.523 1.00 94.00 177 ASN A N 1
ATOM 1444 C CA . ASN A 1 177 ? 0.140 -6.611 -12.354 1.00 94.00 177 ASN A CA 1
ATOM 1445 C C . ASN A 1 177 ? 1.483 -5.910 -12.560 1.00 94.00 177 ASN A C 1
ATOM 1447 O O . ASN A 1 177 ? 2.527 -6.529 -12.367 1.00 94.00 177 ASN A O 1
ATOM 1451 N N . SER A 1 178 ? 1.471 -4.617 -12.890 1.00 94.56 178 SER A N 1
ATOM 1452 C CA . SER A 1 178 ? 2.692 -3.832 -13.104 1.00 94.56 178 SER A CA 1
ATOM 1453 C C . SER A 1 178 ? 3.542 -3.732 -11.835 1.00 94.56 178 SER A C 1
ATOM 1455 O O . SER A 1 178 ? 4.752 -3.966 -11.867 1.00 94.56 178 SER A O 1
ATOM 1457 N N . VAL A 1 179 ? 2.906 -3.446 -10.694 1.00 94.75 179 VAL A N 1
ATOM 1458 C CA . VAL A 1 179 ? 3.555 -3.393 -9.377 1.00 94.75 179 VAL A CA 1
ATOM 1459 C C . VAL A 1 179 ? 4.160 -4.752 -9.015 1.00 94.75 179 VAL A C 1
ATOM 1461 O O . VAL A 1 179 ? 5.329 -4.823 -8.624 1.00 94.75 179 VAL A O 1
ATOM 1464 N N . TYR A 1 180 ? 3.376 -5.826 -9.139 1.00 94.25 180 TYR A N 1
ATOM 1465 C CA . TYR A 1 180 ? 3.793 -7.183 -8.794 1.00 94.25 180 TYR A CA 1
ATOM 1466 C C . TYR A 1 180 ? 4.954 -7.651 -9.677 1.00 94.25 180 TYR A C 1
ATOM 1468 O O . TYR A 1 180 ? 5.990 -8.073 -9.161 1.00 94.25 180 TYR A O 1
ATOM 1476 N N . TYR A 1 181 ? 4.825 -7.490 -10.995 1.00 92.88 181 TYR A N 1
ATOM 1477 C CA . TYR A 1 181 ? 5.852 -7.862 -11.962 1.00 92.88 181 TYR A CA 1
ATOM 1478 C C . TYR A 1 181 ? 7.165 -7.119 -11.715 1.00 92.88 181 TYR A C 1
ATOM 1480 O O . TYR A 1 181 ? 8.228 -7.745 -11.693 1.00 92.88 181 TYR A O 1
ATOM 1488 N N . TYR A 1 182 ? 7.115 -5.798 -11.501 1.00 93.00 182 TYR A N 1
ATOM 1489 C CA . TYR A 1 182 ? 8.321 -5.023 -11.222 1.00 93.00 182 TYR A CA 1
ATOM 1490 C C . TYR A 1 182 ? 8.992 -5.503 -9.931 1.00 93.00 182 TYR A C 1
ATOM 1492 O O . TYR A 1 182 ? 10.203 -5.730 -9.912 1.00 93.00 182 TYR A O 1
ATOM 1500 N N . MET A 1 183 ? 8.205 -5.696 -8.868 1.00 91.31 183 MET A N 1
ATOM 1501 C CA . MET A 1 183 ? 8.683 -6.167 -7.568 1.00 91.31 183 MET A CA 1
ATOM 1502 C C . MET A 1 183 ? 9.329 -7.560 -7.645 1.00 91.31 183 MET A C 1
ATOM 1504 O O . MET A 1 183 ? 10.353 -7.780 -6.997 1.00 91.31 183 MET A O 1
ATOM 1508 N N . GLU A 1 184 ? 8.779 -8.476 -8.447 1.00 88.56 184 GLU A N 1
ATOM 1509 C CA . GLU A 1 184 ? 9.288 -9.844 -8.599 1.00 88.56 184 GLU A CA 1
ATOM 1510 C C . GLU A 1 184 ? 10.545 -9.925 -9.486 1.00 88.56 184 GLU A C 1
ATOM 1512 O O . GLU A 1 184 ? 11.472 -10.677 -9.179 1.00 88.56 184 GLU A O 1
ATOM 1517 N N . ASN A 1 185 ? 10.606 -9.141 -10.569 1.00 86.06 185 ASN A N 1
ATOM 1518 C CA . ASN A 1 185 ? 11.632 -9.292 -11.610 1.00 86.06 185 ASN A CA 1
ATOM 1519 C C . ASN A 1 185 ? 12.831 -8.347 -11.464 1.00 86.06 185 ASN A C 1
ATOM 1521 O O . ASN A 1 185 ? 13.906 -8.613 -12.013 1.00 86.06 185 ASN A O 1
ATOM 1525 N N . LYS A 1 186 ? 12.687 -7.223 -10.757 1.00 81.00 186 LYS A N 1
ATOM 1526 C CA . LYS A 1 186 ? 13.794 -6.279 -10.561 1.00 81.00 186 LYS A CA 1
ATOM 1527 C C . LYS A 1 186 ? 14.614 -6.638 -9.330 1.00 81.00 186 LYS A C 1
ATOM 1529 O O . LYS A 1 186 ? 14.141 -7.232 -8.363 1.00 81.00 186 LYS A O 1
ATOM 1534 N N . ARG A 1 187 ? 15.896 -6.253 -9.356 1.00 72.31 187 ARG A N 1
ATOM 1535 C CA . ARG A 1 187 ? 16.737 -6.324 -8.155 1.00 72.31 187 ARG A CA 1
ATOM 1536 C C . ARG A 1 187 ? 16.089 -5.463 -7.068 1.00 72.31 187 ARG A C 1
ATOM 1538 O O . ARG A 1 187 ? 15.548 -4.401 -7.364 1.00 72.31 187 ARG A O 1
ATOM 1545 N N . ARG A 1 188 ? 16.152 -5.944 -5.823 1.00 74.44 188 ARG A N 1
ATOM 1546 C CA . ARG A 1 188 ? 15.638 -5.235 -4.640 1.00 74.44 188 ARG A CA 1
ATOM 1547 C C . ARG A 1 188 ? 16.172 -3.802 -4.576 1.00 74.44 188 ARG A C 1
ATOM 1549 O O . ARG A 1 188 ? 17.234 -3.524 -5.135 1.00 74.44 188 ARG A O 1
ATOM 1556 N N . VAL A 1 189 ? 15.467 -2.943 -3.836 1.00 84.38 189 VAL A N 1
ATOM 1557 C CA . VAL A 1 189 ? 15.878 -1.556 -3.593 1.00 84.38 189 VAL A CA 1
ATOM 1558 C C . VAL A 1 189 ? 17.365 -1.457 -3.237 1.00 84.38 189 VAL A C 1
ATOM 1560 O O . VAL A 1 189 ? 17.876 -2.210 -2.402 1.00 84.38 189 VAL A O 1
ATOM 1563 N N . ASN A 1 190 ? 18.069 -0.520 -3.870 1.00 86.81 190 ASN A N 1
ATOM 1564 C CA . ASN A 1 190 ? 19.421 -0.178 -3.464 1.00 86.81 190 ASN A CA 1
ATOM 1565 C C . ASN A 1 190 ? 19.338 0.766 -2.261 1.00 86.81 190 ASN A C 1
ATOM 1567 O O . ASN A 1 190 ? 18.967 1.924 -2.419 1.00 86.81 190 ASN A O 1
ATOM 1571 N N . PHE A 1 191 ? 19.681 0.287 -1.065 1.00 86.44 191 PHE A N 1
ATOM 1572 C CA . PHE A 1 191 ? 19.625 1.103 0.152 1.00 86.44 191 PHE A CA 1
ATOM 1573 C C . PHE A 1 191 ? 20.616 2.272 0.156 1.00 86.44 191 PHE A C 1
ATOM 1575 O O . PHE A 1 191 ? 20.299 3.308 0.733 1.00 86.44 191 PHE A O 1
ATOM 1582 N N . ASP A 1 192 ? 21.753 2.155 -0.537 1.00 88.00 192 ASP A N 1
ATOM 1583 C CA . ASP A 1 192 ? 22.709 3.261 -0.686 1.00 88.00 192 ASP A CA 1
ATOM 1584 C C . ASP A 1 192 ? 22.150 4.377 -1.584 1.00 88.00 192 ASP A C 1
ATOM 1586 O O . AS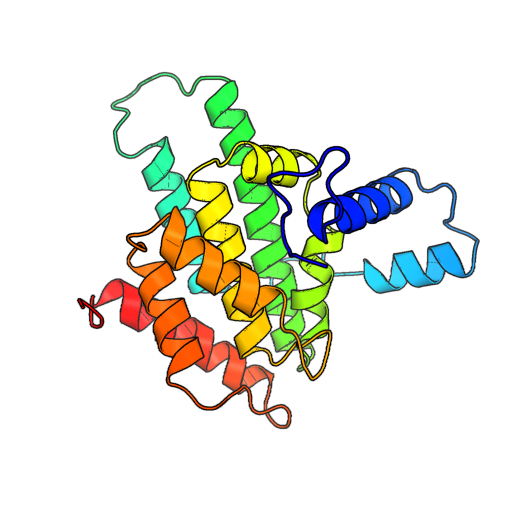P A 1 192 ? 22.599 5.520 -1.527 1.00 88.00 192 ASP A O 1
ATOM 1590 N N . ASN A 1 193 ? 21.148 4.055 -2.409 1.00 90.56 193 ASN A N 1
ATOM 1591 C CA . ASN A 1 193 ? 20.452 4.999 -3.275 1.00 90.56 193 ASN A CA 1
ATOM 1592 C C . ASN A 1 193 ? 18.931 4.767 -3.247 1.00 90.56 193 ASN A C 1
ATOM 1594 O O . ASN A 1 193 ? 18.280 4.559 -4.281 1.00 90.56 193 ASN A O 1
ATOM 1598 N N . PHE A 1 194 ? 18.373 4.756 -2.031 1.00 91.50 194 PHE A N 1
ATOM 1599 C CA . PHE A 1 194 ? 16.976 4.396 -1.785 1.00 91.50 194 PHE A CA 1
ATOM 1600 C C . PHE A 1 194 ? 16.010 5.311 -2.543 1.00 91.50 194 PHE A C 1
ATOM 1602 O O . PHE A 1 194 ? 15.103 4.829 -3.217 1.00 91.50 194 PHE A O 1
ATOM 1609 N N . ALA A 1 195 ? 16.231 6.627 -2.470 1.00 91.50 195 ALA A N 1
ATOM 1610 C CA . ALA A 1 195 ? 15.361 7.619 -3.094 1.00 91.50 195 ALA A CA 1
ATOM 1611 C C . ALA A 1 195 ? 15.238 7.404 -4.610 1.00 91.50 195 ALA A C 1
ATOM 1613 O O . ALA A 1 195 ? 14.123 7.300 -5.116 1.00 91.50 195 ALA A O 1
ATOM 1614 N N . ALA A 1 196 ? 16.365 7.255 -5.317 1.00 93.00 196 ALA A N 1
ATOM 1615 C CA . ALA A 1 196 ? 16.355 7.032 -6.761 1.00 93.00 196 ALA A CA 1
ATOM 1616 C C . ALA A 1 196 ? 15.709 5.689 -7.126 1.00 93.00 196 ALA A C 1
ATOM 1618 O O . ALA A 1 196 ? 14.920 5.624 -8.061 1.00 93.00 196 ALA A O 1
ATOM 1619 N N . SER A 1 197 ? 15.987 4.635 -6.354 1.00 93.00 197 SER A N 1
ATOM 1620 C CA . SER A 1 197 ? 15.399 3.308 -6.583 1.00 93.00 197 SER A CA 1
ATOM 1621 C C . SER A 1 197 ? 13.871 3.319 -6.440 1.00 93.00 197 SER A C 1
ATOM 1623 O O . SER A 1 197 ? 13.169 2.678 -7.217 1.00 93.00 197 SER A O 1
ATOM 1625 N N . MET A 1 198 ? 13.345 4.050 -5.451 1.00 93.44 198 MET A N 1
ATOM 1626 C CA . MET A 1 198 ? 11.900 4.190 -5.238 1.00 93.44 198 MET A CA 1
ATOM 1627 C C . MET A 1 198 ? 11.234 5.083 -6.291 1.00 93.44 198 MET A C 1
ATOM 1629 O O . MET A 1 198 ? 10.117 4.789 -6.704 1.00 93.44 198 MET A O 1
ATOM 1633 N N . GLN A 1 199 ? 11.909 6.143 -6.747 1.00 93.50 199 GLN A N 1
ATOM 1634 C CA . GLN A 1 199 ? 11.428 6.988 -7.847 1.00 93.50 199 GLN A CA 1
ATOM 1635 C C . GLN A 1 199 ? 11.404 6.235 -9.185 1.00 93.50 199 GLN A C 1
ATOM 1637 O O . GLN A 1 199 ? 10.446 6.374 -9.944 1.00 93.50 199 GLN A O 1
ATOM 1642 N N . GLU A 1 200 ? 12.426 5.417 -9.465 1.00 93.81 200 GLU A N 1
ATOM 1643 C CA . GLU A 1 200 ? 12.459 4.536 -10.640 1.00 93.81 200 GLU A CA 1
ATOM 1644 C C . GLU A 1 200 ? 11.299 3.542 -10.590 1.00 93.81 200 GLU A C 1
ATOM 1646 O O . GLU A 1 200 ? 10.567 3.410 -11.565 1.00 93.81 200 GLU A O 1
ATOM 1651 N N . PHE A 1 201 ? 11.089 2.895 -9.441 1.00 94.19 201 PHE A N 1
ATOM 1652 C CA . PHE A 1 201 ? 9.968 1.982 -9.236 1.00 94.19 201 PHE A CA 1
ATOM 1653 C C . PHE A 1 201 ? 8.612 2.643 -9.508 1.00 94.19 201 PHE A C 1
ATOM 1655 O O . PHE A 1 201 ? 7.841 2.121 -10.309 1.00 94.19 201 PHE A O 1
ATOM 1662 N N . ASP A 1 202 ? 8.348 3.803 -8.904 1.00 94.44 202 ASP A N 1
ATOM 1663 C CA . ASP A 1 202 ? 7.098 4.551 -9.097 1.00 94.44 202 ASP A CA 1
ATOM 1664 C C . ASP A 1 202 ? 6.867 4.923 -10.571 1.00 94.44 202 ASP A C 1
ATOM 1666 O O . ASP A 1 202 ? 5.788 4.696 -11.118 1.00 94.44 202 ASP A O 1
ATOM 1670 N N . SER A 1 203 ? 7.912 5.418 -11.242 1.00 92.31 203 SER A N 1
ATOM 1671 C CA . SER A 1 203 ? 7.838 5.853 -12.642 1.00 92.31 203 SER A CA 1
ATOM 1672 C C . SER A 1 203 ? 7.646 4.680 -13.607 1.00 92.31 203 SER A C 1
ATOM 1674 O O . SER A 1 203 ? 6.836 4.753 -14.530 1.00 92.31 203 SER A O 1
ATOM 1676 N N . MET A 1 204 ? 8.382 3.585 -13.404 1.00 92.69 204 MET A N 1
ATOM 1677 C CA . MET A 1 204 ? 8.352 2.426 -14.296 1.00 92.69 204 MET A CA 1
ATOM 1678 C C . MET A 1 204 ? 7.053 1.639 -14.176 1.00 92.69 204 MET A C 1
ATOM 1680 O O . MET A 1 204 ? 6.524 1.196 -15.191 1.00 92.69 204 MET A O 1
ATOM 1684 N N . VAL A 1 205 ? 6.517 1.484 -12.964 1.00 92.25 205 VAL A N 1
ATOM 1685 C CA . VAL A 1 205 ? 5.213 0.841 -12.761 1.00 92.25 205 VAL A CA 1
ATOM 1686 C C . VAL A 1 205 ? 4.108 1.625 -13.463 1.00 92.25 205 VAL A C 1
ATOM 1688 O O . VAL A 1 205 ? 3.280 1.029 -14.153 1.00 92.25 205 VAL A O 1
ATOM 1691 N N . ALA A 1 206 ? 4.102 2.953 -13.329 1.00 88.88 206 ALA A N 1
ATOM 1692 C CA . ALA A 1 206 ? 3.120 3.793 -14.006 1.00 88.88 206 ALA A CA 1
ATOM 1693 C C . ALA A 1 206 ? 3.240 3.694 -15.533 1.00 88.88 206 ALA A C 1
ATOM 1695 O O . ALA A 1 206 ? 2.233 3.545 -16.223 1.00 88.88 206 ALA A O 1
ATOM 1696 N N . TYR A 1 207 ? 4.470 3.693 -16.056 1.00 89.94 207 TYR A N 1
ATOM 1697 C CA . TYR A 1 207 ? 4.726 3.482 -17.479 1.00 89.94 207 TYR A CA 1
ATOM 1698 C C . TYR A 1 207 ? 4.183 2.126 -17.967 1.00 89.94 207 TYR A C 1
ATOM 1700 O O . TYR A 1 207 ? 3.433 2.094 -18.942 1.00 89.94 207 TYR A O 1
ATOM 1708 N N . MET A 1 208 ? 4.483 1.029 -17.261 1.00 90.62 208 MET A N 1
ATOM 1709 C CA . MET A 1 208 ? 3.996 -0.320 -17.593 1.00 90.62 208 MET A CA 1
ATOM 1710 C C . MET A 1 208 ? 2.466 -0.408 -17.575 1.00 90.62 208 MET A C 1
ATOM 1712 O O . MET A 1 208 ? 1.879 -1.027 -18.461 1.00 90.62 208 MET A O 1
ATOM 1716 N N . THR A 1 209 ? 1.829 0.253 -16.603 1.00 88.12 209 THR A N 1
ATOM 1717 C CA . THR A 1 209 ? 0.366 0.271 -16.460 1.00 88.12 209 THR A CA 1
ATOM 1718 C C . THR A 1 209 ? -0.294 0.942 -17.664 1.00 88.12 209 THR A C 1
ATOM 1720 O O . THR A 1 209 ? -1.257 0.417 -18.211 1.00 88.12 209 THR A O 1
ATOM 1723 N N . GLN A 1 210 ? 0.249 2.077 -18.116 1.00 83.75 210 GLN A N 1
ATOM 1724 C CA . GLN A 1 210 ? -0.306 2.852 -19.232 1.00 83.75 210 GLN A CA 1
ATOM 1725 C C . GLN A 1 210 ? -0.094 2.201 -20.605 1.00 83.75 210 GLN A C 1
ATOM 1727 O O . GLN A 1 210 ? -0.856 2.472 -21.530 1.00 83.75 210 GLN A O 1
ATOM 1732 N N . HIS A 1 211 ? 0.937 1.367 -20.751 1.00 79.44 211 HIS A N 1
ATOM 1733 C CA . HIS A 1 211 ? 1.313 0.763 -22.033 1.00 79.44 211 HIS A CA 1
ATOM 1734 C C . HIS A 1 211 ? 0.942 -0.724 -22.132 1.00 79.44 211 HIS A C 1
ATOM 1736 O O . HIS A 1 211 ? 1.298 -1.368 -23.116 1.00 79.44 211 HIS A O 1
ATOM 1742 N N . GLU A 1 212 ? 0.236 -1.269 -21.129 1.00 67.25 212 GLU A N 1
ATOM 1743 C CA . GLU A 1 212 ? -0.189 -2.676 -21.045 1.00 67.25 212 GLU A CA 1
ATOM 1744 C C . GLU A 1 212 ? 0.930 -3.681 -21.383 1.00 67.25 212 GLU A C 1
ATOM 1746 O O . GLU A 1 212 ? 0.677 -4.767 -21.908 1.00 67.25 212 GLU A O 1
ATOM 1751 N N . GLU A 1 213 ? 2.187 -3.335 -21.083 1.00 60.22 213 GLU A N 1
ATOM 1752 C CA . GLU A 1 213 ? 3.364 -4.115 -21.500 1.00 60.22 213 GLU A CA 1
ATOM 1753 C C . GLU A 1 213 ? 3.427 -5.501 -20.832 1.00 60.22 213 GLU A C 1
ATOM 1755 O O . GLU A 1 213 ? 4.235 -6.349 -21.211 1.00 60.22 213 GLU A O 1
ATOM 1760 N N . ILE A 1 214 ? 2.557 -5.747 -19.851 1.00 57.69 214 ILE A N 1
ATOM 1761 C CA . ILE A 1 214 ? 2.452 -6.990 -19.093 1.00 57.69 214 ILE A CA 1
ATOM 1762 C C . ILE A 1 214 ? 1.017 -7.510 -19.233 1.00 57.69 214 ILE A C 1
ATOM 1764 O O . ILE A 1 214 ? 0.209 -7.445 -18.309 1.00 57.69 214 ILE A O 1
ATOM 1768 N N . ARG A 1 215 ? 0.682 -8.018 -20.420 1.00 43.97 215 ARG A N 1
ATOM 1769 C CA . ARG A 1 215 ? -0.439 -8.949 -20.590 1.00 43.97 215 ARG A CA 1
ATOM 1770 C C . ARG A 1 215 ? 0.138 -10.363 -20.563 1.00 43.97 215 ARG A C 1
ATOM 1772 O O . ARG A 1 215 ? 0.809 -10.762 -21.514 1.00 43.97 215 ARG A O 1
ATOM 1779 N N . VAL A 1 216 ? -0.072 -11.073 -19.454 1.00 39.47 216 VAL A N 1
ATOM 1780 C CA . VAL A 1 216 ? 0.161 -12.525 -19.345 1.00 39.47 216 VAL A CA 1
ATOM 1781 C C . VAL A 1 216 ? -1.148 -13.245 -19.616 1.00 39.47 216 VAL A C 1
ATOM 1783 O O . VAL A 1 216 ? -2.161 -12.835 -19.007 1.00 39.47 216 VAL A O 1
#

Radius of gyration: 17.31 Å; chains: 1; bounding box: 50×36×51 Å

Secondary structure (DSSP, 8-state):
--S--SS-SS--SHHHHHHHHHHHHHT-TTTTSHHHHHHHHHHTT--S--SS--HHHHHHHHHHHHHHHSS-SS----HHHHHHHHHHHHHHHHHHHHHHHHHHHTSSHHHHHGGGGS-HHHHHHHHTT-HHHHHHHHHHHHHHHHTT--SBTTB-HHHHHHHHHHHHTPSP-HHHHHHHHHHHHSPP--GGGHHHHHHHHHHHHHHHHHHT----

Foldseek 3Di:
DAQWDLPDVVTPHPLVVLVVLQVVQVVCPCCPPPVNVVSCVLPPDLPDDQPDAFLLLVVLLVVLCCVQPVPDPPDPCDPVNVVVSVLVVVLSSQQRSLLSVCLVVLANSSLVSSSSNRDNVLSVCVSVVPLSSLQVLLLSLLLCLLSPPAPDPPDRSSVVSNVVCCVPPDDHALLSQLSNCCSVPDDGADSVNNNVSSVCSRVRSSVCSVVVVDDD

Organism: NCBI:txid45354

Sequence (216 aa):
MPVVDFESDPPLDILSFAGSIKKLIDEQKYQFTLLGLLIGNLTLGIFGTPVFRSAIVGQLRLELHDYYFEDDGFAEINSKTSHENEIFEEFLTMMENCFSFAIYKGYPIPIFRMLYTVPLEYAILVRARHPFALRTIFVYCCICIFGGFYMLRNSNMWMDYVRFHLIHFGPLGALENSVYYYMENKRRVNFDNFAASMQEFDSMVAYMTQHEEIRV

pLDDT: mean 83.33, std 13.02, range [39.47, 96.38]